Protein AF-A0A6N2L1H4-F1 (afdb_monomer)

Mean predicted aligned error: 16.05 Å

Organism: Salix viminalis (NCBI:txid40686)

Secondary structure (DSSP, 8-state):
-----S--EEE--TT-----HHHHHHHHHTTPBPTTT--B--GGG--EEESS--HHHHHHHHTT--HHHHHHHHHHHHHHHHHHHHHHHHHHHHHHHHHHHHHHHHHHHHHHHHHHHHHHHHHHHHHHHHHHHHHHHHHHHHHHHHHHHHHHHHHHHHHHHHHHHHHHHHHTTS--------------------

InterPro domains:
  IPR055328 E3 ubiquitin-protein ligase CCNB1IP1 homolog [PTHR47384] (19-188)

pLDDT: mean 77.68, std 22.2, range [24.8, 98.44]

Foldseek 3Di:
DDDPDDDFKWWQDLLTDPDPPVVVVVCLVDQAADPQPRHTDDNVRIDIDGPDDDPVVVCVVCPPPDPVVVVVVVVVVVVSVVVNVVSVVVSVVVVVVVVVVVVVVVVVVVVVVVVVVVVVVVVVVVVVVVVVVVVVVVVVVVVVVVVVVVVVVVVVVVVVVVVVVVVVVVVVPDDDDDDDDDDDDDDDDDDDDD

Structure (mmCIF, N/CA/C/O backbone):
data_AF-A0A6N2L1H4-F1
#
_entry.id   AF-A0A6N2L1H4-F1
#
loop_
_atom_site.group_PDB
_atom_site.id
_atom_site.type_symbol
_atom_site.label_atom_id
_atom_site.label_alt_id
_atom_site.label_comp_id
_atom_site.label_asym_id
_atom_site.label_entity_id
_atom_site.label_seq_id
_atom_site.pdbx_PDB_ins_code
_atom_site.Cartn_x
_atom_site.Cartn_y
_atom_site.Cartn_z
_atom_site.occupancy
_atom_site.B_iso_or_equiv
_atom_site.auth_seq_id
_atom_site.auth_comp_id
_atom_site.auth_asym_id
_atom_site.auth_atom_id
_atom_site.pdbx_PDB_model_num
ATOM 1 N N . MET A 1 1 ? 33.043 -2.839 -10.138 1.00 28.50 1 MET A N 1
ATOM 2 C CA . MET A 1 1 ? 33.357 -2.603 -11.561 1.00 28.50 1 MET A CA 1
ATOM 3 C C . MET A 1 1 ? 33.738 -3.967 -12.127 1.00 28.50 1 MET A C 1
ATOM 5 O O . MET A 1 1 ? 34.884 -4.360 -12.005 1.00 28.50 1 MET A O 1
ATOM 9 N N . TYR A 1 2 ? 32.748 -4.774 -12.525 1.00 24.80 2 TYR A N 1
ATOM 10 C CA . TYR A 1 2 ? 32.989 -6.142 -13.013 1.00 24.80 2 TYR A CA 1
ATOM 11 C C . TYR A 1 2 ? 33.275 -6.106 -14.522 1.00 24.80 2 TYR A C 1
ATOM 13 O O . TYR A 1 2 ? 32.653 -5.290 -15.211 1.00 24.80 2 TYR A O 1
ATOM 21 N N . PRO A 1 3 ? 34.194 -6.942 -15.033 1.00 34.72 3 PRO A N 1
ATOM 22 C CA . PRO A 1 3 ? 34.559 -6.945 -16.441 1.00 34.72 3 PRO A CA 1
ATOM 23 C C . PRO A 1 3 ? 33.413 -7.546 -17.266 1.00 34.72 3 PRO A C 1
ATOM 25 O O . PRO A 1 3 ? 32.914 -8.627 -16.959 1.00 34.72 3 PRO A O 1
ATOM 28 N N . ARG A 1 4 ? 32.968 -6.816 -18.295 1.00 38.09 4 ARG A N 1
ATOM 29 C CA . ARG A 1 4 ? 32.115 -7.340 -19.370 1.00 38.09 4 ARG A CA 1
ATOM 30 C C . ARG A 1 4 ? 33.015 -8.094 -20.348 1.00 38.09 4 ARG A C 1
ATOM 32 O O . ARG A 1 4 ? 33.465 -7.517 -21.330 1.00 38.09 4 ARG A O 1
ATOM 39 N N . SER A 1 5 ? 33.326 -9.340 -20.041 1.00 36.75 5 SER A N 1
ATOM 40 C CA . SER A 1 5 ? 33.860 -10.300 -21.005 1.00 36.75 5 SER A CA 1
ATOM 41 C C . SER A 1 5 ? 32.768 -11.337 -21.269 1.00 36.75 5 SER A C 1
ATOM 43 O O . SER A 1 5 ? 32.118 -11.767 -20.318 1.00 36.75 5 SER A O 1
ATOM 45 N N . ASP A 1 6 ? 32.570 -11.683 -22.544 1.00 33.44 6 ASP A N 1
ATOM 46 C CA . ASP A 1 6 ? 31.790 -12.831 -23.053 1.00 33.44 6 ASP A CA 1
ATOM 47 C C . ASP A 1 6 ? 30.372 -12.564 -23.601 1.00 33.44 6 ASP A C 1
ATOM 49 O O . ASP A 1 6 ? 29.470 -13.378 -23.407 1.00 33.44 6 ASP A O 1
ATOM 53 N N . TYR A 1 7 ? 30.158 -11.474 -24.352 1.00 43.41 7 TYR A N 1
ATOM 54 C CA . TYR A 1 7 ? 28.952 -11.325 -25.187 1.00 43.41 7 TYR A CA 1
ATOM 55 C C . TYR A 1 7 ? 29.314 -10.720 -26.553 1.00 43.41 7 TYR A C 1
ATOM 57 O O . TYR A 1 7 ? 29.481 -9.512 -26.661 1.00 43.41 7 TYR A O 1
ATOM 65 N N . ASP A 1 8 ? 29.440 -11.549 -27.596 1.00 43.28 8 ASP A N 1
ATOM 66 C CA . ASP A 1 8 ? 29.858 -11.102 -28.943 1.00 43.28 8 ASP A CA 1
ATOM 67 C C . ASP A 1 8 ? 28.689 -10.712 -29.869 1.00 43.28 8 ASP A C 1
ATOM 69 O O . ASP A 1 8 ? 28.909 -10.157 -30.945 1.00 43.28 8 ASP A O 1
ATOM 73 N N . TYR A 1 9 ? 27.432 -10.948 -29.467 1.00 47.41 9 TYR A N 1
ATOM 74 C CA . TYR A 1 9 ? 26.256 -10.734 -30.322 1.00 47.41 9 TYR A CA 1
ATOM 75 C C . TYR A 1 9 ? 25.095 -10.077 -29.567 1.00 47.41 9 TYR A C 1
ATOM 77 O O . TYR A 1 9 ? 24.692 -10.559 -28.511 1.00 47.41 9 TYR A O 1
ATOM 85 N N . ALA A 1 10 ? 24.495 -9.035 -30.150 1.00 52.69 10 ALA A N 1
ATOM 86 C CA . ALA A 1 10 ? 23.260 -8.415 -29.661 1.00 52.69 10 ALA A CA 1
ATOM 87 C C . ALA A 1 10 ? 22.143 -8.462 -30.713 1.00 52.69 10 ALA A C 1
ATOM 89 O O . ALA A 1 10 ? 22.406 -8.440 -31.914 1.00 52.69 10 ALA A O 1
ATOM 90 N N . PHE A 1 11 ? 20.883 -8.524 -30.274 1.00 53.91 11 PHE A N 1
ATOM 91 C CA . PHE A 1 11 ? 19.726 -8.591 -31.170 1.00 53.91 11 PHE A CA 1
ATOM 92 C C . PHE A 1 11 ? 19.140 -7.197 -31.420 1.00 53.91 11 PHE A C 1
ATOM 94 O O . PHE A 1 11 ? 18.742 -6.506 -30.483 1.00 53.91 11 PHE A O 1
ATOM 101 N N . LEU A 1 12 ? 19.034 -6.798 -32.692 1.00 50.78 12 LEU A N 1
ATOM 102 C CA . LEU A 1 12 ? 18.330 -5.579 -33.101 1.00 50.78 12 LEU A CA 1
ATOM 103 C C . LEU A 1 12 ? 16.843 -5.688 -32.744 1.00 50.78 12 LEU A C 1
ATOM 105 O O . LEU A 1 12 ? 16.080 -6.370 -33.415 1.00 50.78 12 LEU A O 1
ATOM 109 N N . VAL A 1 13 ? 16.432 -5.006 -31.680 1.00 55.78 13 VAL A N 1
ATOM 110 C CA . VAL A 1 13 ? 15.034 -4.820 -31.271 1.00 55.78 13 VAL A CA 1
ATOM 111 C C . VAL A 1 13 ? 14.807 -3.315 -31.082 1.00 55.78 13 VAL A C 1
ATOM 113 O O . VAL A 1 13 ? 15.739 -2.636 -30.648 1.00 55.78 13 VAL A O 1
ATOM 116 N N . PRO A 1 14 ? 13.604 -2.757 -31.336 1.00 54.66 14 PRO A N 1
ATOM 117 C CA . PRO A 1 14 ? 13.303 -1.348 -31.041 1.00 54.66 14 PRO A CA 1
ATOM 118 C C . PRO A 1 14 ? 13.644 -0.909 -29.600 1.00 54.66 14 PRO A C 1
ATOM 120 O O . PRO A 1 14 ? 13.965 0.253 -29.373 1.00 54.66 14 PRO A O 1
ATOM 123 N N . CYS A 1 15 ? 13.648 -1.850 -28.648 1.00 57.00 15 CYS A N 1
ATOM 124 C CA . CYS A 1 15 ? 14.022 -1.674 -27.241 1.00 57.00 15 CYS A CA 1
ATOM 125 C C . CYS A 1 15 ? 15.398 -2.308 -26.872 1.00 57.00 15 CYS A C 1
ATOM 127 O O . CYS A 1 15 ? 15.608 -2.535 -25.693 1.00 57.00 15 CYS A O 1
ATOM 129 N N . PHE A 1 16 ? 16.285 -2.627 -27.841 1.00 53.03 16 PHE A N 1
ATOM 130 C CA . PHE A 1 16 ? 17.637 -3.248 -27.727 1.00 53.03 16 PHE A CA 1
ATOM 131 C C . PHE A 1 16 ? 18.093 -3.522 -26.285 1.00 53.03 16 PHE A C 1
ATOM 133 O O . PHE A 1 16 ? 18.865 -2.767 -25.692 1.00 53.03 16 PHE A O 1
ATOM 140 N N . LEU A 1 17 ? 17.591 -4.621 -25.716 1.00 52.75 17 LEU A N 1
ATOM 141 C CA . LEU A 1 17 ? 18.181 -5.176 -24.511 1.00 52.75 17 LEU A CA 1
ATOM 142 C C . LEU A 1 17 ? 19.490 -5.841 -24.925 1.00 52.75 17 LEU A C 1
ATOM 144 O O . LEU A 1 17 ? 19.493 -6.713 -25.796 1.00 52.75 17 LEU A O 1
ATOM 148 N N . ASP A 1 18 ? 20.574 -5.481 -24.245 1.00 49.31 18 ASP A N 1
ATOM 1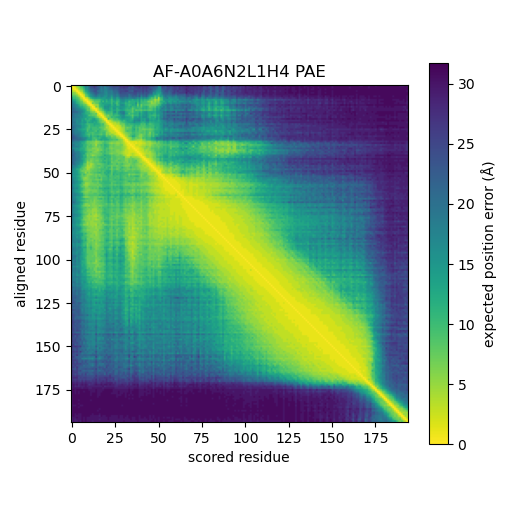49 C CA . ASP A 1 18 ? 21.716 -6.373 -24.073 1.00 49.31 18 ASP A CA 1
ATOM 150 C C . ASP A 1 18 ? 21.227 -7.569 -23.245 1.00 49.31 18 ASP A C 1
ATOM 152 O O . ASP A 1 18 ? 21.265 -7.586 -22.011 1.00 49.31 18 ASP A O 1
ATOM 156 N N . TYR A 1 19 ? 20.583 -8.510 -23.929 1.00 47.09 19 TYR A N 1
ATOM 157 C CA . TYR A 1 19 ? 20.174 -9.752 -23.322 1.00 47.09 19 TYR A CA 1
ATOM 158 C C . TYR A 1 19 ? 21.416 -10.612 -23.172 1.00 47.09 19 TYR A C 1
ATOM 160 O O . TYR A 1 19 ? 22.063 -10.954 -24.160 1.00 47.09 19 TYR A O 1
ATOM 168 N N . ARG A 1 20 ? 21.690 -11.032 -21.933 1.00 45.03 20 ARG A N 1
ATOM 169 C CA . ARG A 1 20 ? 22.561 -12.178 -21.676 1.00 45.03 20 ARG A CA 1
ATOM 170 C C . ARG A 1 20 ? 22.132 -13.298 -22.638 1.00 45.03 20 ARG A C 1
ATOM 172 O O . ARG A 1 20 ? 20.941 -13.606 -22.705 1.00 45.03 20 ARG A O 1
ATOM 179 N N . THR A 1 21 ? 23.067 -13.865 -23.399 1.00 49.19 21 THR A N 1
ATOM 180 C CA . THR A 1 21 ? 22.841 -14.758 -24.561 1.00 49.19 21 THR A CA 1
ATOM 181 C C . THR A 1 21 ? 21.811 -15.872 -24.310 1.00 49.19 21 THR A C 1
ATOM 183 O O . THR A 1 21 ? 21.099 -16.303 -25.216 1.00 49.19 21 THR A O 1
ATOM 186 N N . GLU A 1 22 ? 21.696 -16.317 -23.059 1.00 45.59 22 GLU A N 1
ATOM 187 C CA . GLU A 1 22 ? 20.772 -17.352 -22.586 1.00 45.59 22 GLU A CA 1
ATOM 188 C C . GLU A 1 22 ? 19.289 -16.957 -22.644 1.00 45.59 22 GLU A C 1
ATOM 190 O O . GLU A 1 22 ? 18.436 -17.805 -22.907 1.00 45.59 22 GLU A O 1
ATOM 195 N N . ASP A 1 23 ? 18.956 -15.687 -22.428 1.00 52.94 23 ASP A N 1
ATOM 196 C CA . ASP A 1 23 ? 17.569 -15.221 -22.430 1.00 52.94 23 ASP A CA 1
ATOM 197 C C . ASP A 1 23 ? 17.126 -14.745 -23.822 1.00 52.94 23 ASP A C 1
ATOM 199 O O . ASP A 1 23 ? 15.959 -14.909 -24.184 1.00 52.94 23 ASP A O 1
ATOM 203 N N . ALA A 1 24 ? 18.064 -14.277 -24.656 1.00 54.41 24 ALA A N 1
ATOM 204 C CA . ALA A 1 24 ? 17.796 -14.014 -26.068 1.00 54.41 24 ALA A CA 1
ATOM 205 C C . ALA A 1 24 ? 17.366 -15.292 -26.807 1.00 54.41 24 ALA A C 1
ATOM 207 O O . ALA A 1 24 ? 16.368 -15.284 -27.522 1.00 54.41 24 ALA A O 1
ATOM 208 N N . ASN A 1 25 ? 18.039 -16.423 -26.568 1.00 55.56 25 ASN A N 1
ATOM 209 C CA . ASN A 1 25 ? 17.664 -17.710 -27.165 1.00 55.56 25 ASN A CA 1
ATOM 210 C C . ASN A 1 25 ? 16.278 -18.210 -26.715 1.00 55.56 25 ASN A C 1
ATOM 212 O O . ASN A 1 25 ? 15.571 -18.848 -27.496 1.00 55.56 25 ASN A O 1
ATOM 216 N N . LYS A 1 26 ? 15.838 -17.903 -25.487 1.00 57.16 26 LYS A N 1
ATOM 217 C CA . LYS A 1 26 ? 14.473 -18.228 -25.022 1.00 57.16 26 LYS A CA 1
ATOM 218 C C . LYS A 1 26 ? 13.409 -17.374 -25.719 1.00 57.16 26 LYS A C 1
ATOM 220 O O . LYS A 1 26 ? 12.332 -17.884 -26.022 1.00 57.16 26 LYS A O 1
ATOM 225 N N . ILE A 1 27 ? 13.731 -16.116 -26.014 1.00 58.38 27 ILE A N 1
ATOM 226 C CA . ILE A 1 27 ? 12.884 -15.177 -26.767 1.00 58.38 27 ILE A CA 1
ATOM 227 C C . ILE A 1 27 ? 12.837 -15.501 -28.267 1.00 58.38 27 ILE A C 1
ATOM 229 O O . ILE A 1 27 ? 11.809 -15.322 -28.904 1.00 58.38 27 ILE A O 1
ATOM 233 N N . LEU A 1 28 ? 13.915 -16.020 -28.857 1.00 57.72 28 LEU A N 1
ATOM 234 C CA . LEU A 1 28 ? 13.917 -16.441 -30.267 1.00 57.72 28 LEU A CA 1
ATOM 235 C C . LEU A 1 28 ? 13.020 -17.664 -30.521 1.00 57.72 28 LEU A C 1
ATOM 237 O O . LEU A 1 28 ? 12.525 -17.865 -31.635 1.00 57.72 28 LEU A O 1
ATOM 241 N N . ASN A 1 29 ? 12.814 -18.489 -29.492 1.00 59.81 29 ASN A N 1
ATOM 242 C CA . ASN A 1 29 ? 12.062 -19.736 -29.597 1.00 59.81 29 ASN A CA 1
ATOM 243 C C . ASN A 1 29 ? 10.568 -19.581 -29.276 1.00 59.81 29 ASN A C 1
ATOM 245 O O . ASN A 1 29 ? 9.767 -20.276 -29.896 1.00 59.81 29 ASN A O 1
ATOM 249 N N . ASN A 1 30 ? 10.188 -18.638 -28.409 1.00 58.25 30 ASN A N 1
ATOM 250 C CA . ASN A 1 30 ? 8.795 -18.335 -28.066 1.00 58.25 30 ASN A CA 1
ATOM 251 C C . ASN A 1 30 ? 8.460 -16.898 -28.475 1.00 58.25 30 ASN A C 1
ATOM 253 O O . ASN A 1 30 ? 9.235 -16.012 -28.144 1.00 58.25 30 ASN A O 1
ATOM 257 N N . ASP A 1 31 ? 7.328 -16.654 -29.143 1.00 60.09 31 ASP A N 1
ATOM 258 C CA . ASP A 1 31 ? 6.857 -15.300 -29.479 1.00 60.09 31 ASP A CA 1
ATOM 259 C C . ASP A 1 31 ? 6.735 -14.450 -28.201 1.00 60.09 31 ASP A C 1
ATOM 261 O O . ASP A 1 31 ? 5.738 -14.508 -27.480 1.00 60.09 31 ASP A O 1
ATOM 265 N N . ALA A 1 32 ? 7.793 -13.711 -27.872 1.00 64.69 32 ALA A N 1
ATOM 266 C CA . ALA A 1 32 ? 7.922 -13.036 -26.591 1.00 64.69 32 ALA A CA 1
ATOM 267 C C . ALA A 1 32 ? 7.654 -11.539 -26.733 1.00 64.69 32 ALA A C 1
ATOM 269 O O . ALA A 1 32 ? 7.981 -10.908 -27.739 1.00 64.69 32 ALA A O 1
ATOM 270 N N . ALA A 1 33 ? 7.080 -10.953 -25.688 1.00 71.50 33 ALA A N 1
ATOM 271 C CA . ALA A 1 33 ? 7.050 -9.511 -25.516 1.00 71.50 33 ALA A CA 1
ATOM 272 C C . ALA A 1 33 ? 8.367 -9.038 -24.884 1.00 71.50 33 ALA A C 1
ATOM 274 O O . ALA A 1 33 ? 8.986 -9.750 -24.089 1.00 71.50 33 ALA A O 1
ATOM 275 N N . CYS A 1 34 ? 8.807 -7.829 -25.228 1.00 68.00 34 CYS A N 1
ATOM 276 C CA . CYS A 1 34 ? 9.927 -7.189 -24.552 1.00 68.00 34 CYS A CA 1
ATOM 277 C C . CYS A 1 34 ? 9.590 -7.001 -23.064 1.00 68.00 34 CYS A C 1
ATOM 279 O O . CYS A 1 34 ? 8.631 -6.299 -22.777 1.00 68.00 34 CYS A O 1
ATOM 281 N N . PRO A 1 35 ? 10.382 -7.502 -22.101 1.00 65.62 35 PRO A N 1
ATOM 282 C CA . PRO A 1 35 ? 10.047 -7.395 -20.673 1.00 65.62 35 PRO A CA 1
ATOM 283 C C . PRO A 1 35 ? 10.122 -5.962 -20.120 1.00 65.62 35 PRO A C 1
ATOM 285 O O . PRO A 1 35 ? 9.825 -5.737 -18.950 1.00 65.62 35 PRO A O 1
ATOM 288 N N . ILE A 1 36 ? 10.620 -5.015 -20.921 1.00 67.81 36 ILE A N 1
ATOM 289 C CA . ILE A 1 36 ? 10.772 -3.611 -20.541 1.00 67.81 36 ILE A CA 1
ATOM 290 C C . ILE A 1 36 ? 9.631 -2.759 -21.112 1.00 67.81 36 ILE A C 1
ATOM 292 O O . ILE A 1 36 ? 9.126 -1.882 -20.419 1.00 67.81 36 ILE A O 1
ATOM 296 N N . CYS A 1 37 ? 9.256 -2.987 -22.375 1.00 69.06 37 CYS A N 1
ATOM 297 C CA . CYS A 1 37 ? 8.300 -2.148 -23.105 1.00 69.06 37 CYS A CA 1
ATOM 298 C C . CYS A 1 37 ? 7.029 -2.902 -23.545 1.00 69.06 37 CYS A C 1
ATOM 300 O O . CYS A 1 37 ? 6.198 -2.322 -24.236 1.00 69.06 37 CYS A O 1
ATOM 302 N N . ASP A 1 38 ? 6.906 -4.190 -23.203 1.00 71.00 38 ASP A N 1
ATOM 303 C CA . ASP A 1 38 ? 5.824 -5.130 -23.553 1.00 71.00 38 ASP A CA 1
ATOM 304 C C . ASP A 1 38 ? 5.484 -5.224 -25.051 1.00 71.00 38 ASP A C 1
ATOM 306 O O . ASP A 1 38 ? 4.500 -5.842 -25.459 1.00 71.00 38 ASP A O 1
ATOM 3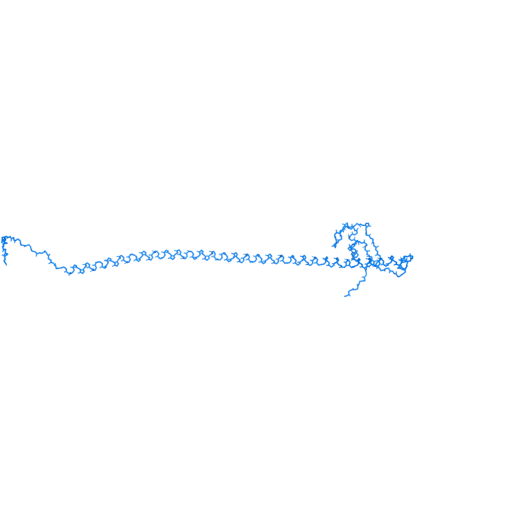10 N N . GLN A 1 39 ? 6.333 -4.662 -25.912 1.00 73.50 39 GLN A N 1
ATOM 311 C CA . GLN A 1 39 ? 6.171 -4.744 -27.353 1.00 73.50 39 GLN A CA 1
ATOM 312 C C . GLN A 1 39 ? 6.428 -6.176 -27.829 1.00 73.50 39 GLN A C 1
ATOM 314 O O . GLN A 1 39 ? 7.467 -6.761 -27.518 1.00 73.50 39 GLN A O 1
ATOM 319 N N . VAL A 1 40 ? 5.500 -6.720 -28.620 1.00 72.75 40 VAL A N 1
ATOM 320 C CA . VAL A 1 40 ? 5.629 -8.046 -29.238 1.00 72.75 40 VAL A CA 1
ATOM 321 C C . VAL A 1 40 ? 6.844 -8.075 -30.161 1.00 72.75 40 VAL A C 1
ATOM 323 O O . VAL A 1 40 ? 6.988 -7.235 -31.055 1.00 72.75 40 VAL A O 1
ATOM 326 N N . LEU A 1 41 ? 7.719 -9.054 -29.948 1.00 68.00 41 LEU A N 1
ATOM 327 C CA . LEU A 1 41 ? 8.949 -9.222 -30.702 1.00 68.00 41 LEU A CA 1
ATOM 328 C C . LEU A 1 41 ? 8.741 -10.270 -31.793 1.00 68.00 41 LEU A C 1
ATOM 330 O O . LEU A 1 41 ? 8.658 -11.462 -31.523 1.00 68.00 41 LEU A O 1
ATOM 334 N N . SER A 1 42 ? 8.658 -9.831 -33.050 1.00 66.44 42 SER A N 1
ATOM 335 C CA . SER A 1 42 ? 8.603 -10.760 -34.184 1.00 66.44 42 SER A CA 1
ATOM 336 C C . SER A 1 42 ? 10.006 -11.236 -34.566 1.00 66.44 42 SER A C 1
ATOM 338 O O . SER A 1 42 ? 10.917 -10.410 -34.687 1.00 66.44 42 SER A O 1
ATOM 340 N N . LYS A 1 43 ? 10.158 -12.523 -34.893 1.00 63.44 43 LYS A N 1
ATOM 341 C CA . LYS A 1 43 ? 11.433 -13.113 -35.350 1.00 63.44 43 LYS A CA 1
ATOM 342 C C . LYS A 1 43 ? 12.048 -12.386 -36.554 1.00 63.44 43 LYS A C 1
ATOM 344 O O . LYS A 1 43 ? 13.262 -12.271 -36.640 1.00 63.44 43 LYS A O 1
ATOM 349 N N . SER A 1 44 ? 11.229 -11.831 -37.451 1.00 64.06 44 SER A N 1
ATOM 350 C CA . SER A 1 44 ? 11.689 -11.065 -38.623 1.00 64.06 44 SER A CA 1
ATOM 351 C C . SER A 1 44 ? 12.354 -9.728 -38.285 1.00 64.06 44 SER A C 1
ATOM 353 O O . SER A 1 44 ? 13.108 -9.200 -39.102 1.00 64.06 44 SER A O 1
ATOM 355 N N . LEU A 1 45 ? 12.066 -9.161 -37.110 1.00 58.44 45 LEU A N 1
ATOM 356 C CA . LEU A 1 45 ? 12.649 -7.895 -36.655 1.00 58.44 45 LEU A CA 1
ATOM 357 C C . LEU A 1 45 ? 13.975 -8.102 -35.914 1.00 58.44 45 LEU A C 1
ATOM 359 O O . LEU A 1 45 ? 14.721 -7.142 -35.769 1.00 58.44 45 LEU A O 1
ATOM 363 N N . MET A 1 46 ? 14.281 -9.332 -35.492 1.00 62.72 46 MET A N 1
ATOM 364 C CA . MET A 1 46 ? 15.459 -9.662 -34.695 1.00 62.72 46 MET A CA 1
ATOM 365 C C . MET A 1 46 ? 16.614 -10.130 -35.574 1.00 62.72 46 MET A C 1
ATOM 367 O O . MET A 1 46 ? 16.523 -11.144 -36.262 1.00 62.72 46 MET A O 1
ATOM 371 N N . LYS A 1 47 ? 17.736 -9.411 -35.516 1.00 64.88 47 LYS A N 1
ATOM 372 C CA . LYS A 1 47 ? 18.996 -9.816 -36.152 1.00 64.88 47 LYS A CA 1
ATOM 373 C C . LYS A 1 47 ? 20.123 -9.769 -35.137 1.00 64.88 47 LYS A C 1
ATOM 375 O O . LYS A 1 47 ? 20.255 -8.757 -34.455 1.00 64.88 47 LYS A O 1
ATOM 380 N N . SER A 1 48 ? 20.919 -10.832 -35.067 1.00 63.78 48 SER A N 1
ATOM 381 C CA . SER A 1 48 ? 22.176 -10.836 -34.321 1.00 63.78 48 SER A CA 1
ATOM 382 C C . SER A 1 48 ? 23.182 -9.924 -35.020 1.00 63.78 48 SER A C 1
ATOM 384 O O . SER A 1 48 ? 23.406 -10.055 -36.225 1.00 63.78 48 SER A O 1
ATOM 386 N N . VAL A 1 49 ? 23.782 -9.013 -34.268 1.00 68.62 49 VAL A N 1
ATOM 387 C CA . VAL A 1 49 ? 24.806 -8.080 -34.733 1.00 68.62 49 VAL A CA 1
ATOM 388 C C . VAL A 1 49 ? 26.017 -8.208 -33.823 1.00 68.62 49 VAL A C 1
ATOM 390 O O . VAL A 1 49 ? 25.866 -8.239 -32.602 1.00 68.62 49 VAL A O 1
ATOM 393 N N . GLU A 1 50 ? 27.198 -8.284 -34.430 1.00 68.25 50 GLU A N 1
ATOM 394 C CA . GLU A 1 50 ? 28.478 -8.225 -33.727 1.00 68.25 50 GLU A CA 1
ATOM 395 C C . GLU A 1 50 ? 28.644 -6.844 -33.082 1.00 68.25 50 GLU A C 1
ATOM 397 O O . GLU A 1 50 ? 28.565 -5.817 -33.759 1.00 68.25 50 GLU A O 1
ATOM 402 N N . ILE A 1 51 ? 28.833 -6.806 -31.762 1.00 73.62 51 ILE A N 1
ATOM 403 C CA . ILE A 1 51 ? 28.891 -5.541 -31.005 1.00 73.62 51 ILE A CA 1
ATOM 404 C C . ILE A 1 51 ? 30.307 -5.001 -30.808 1.00 73.62 51 ILE A C 1
ATOM 406 O O . ILE A 1 51 ? 30.471 -3.901 -30.281 1.00 73.62 51 ILE A O 1
ATOM 410 N N . ASN A 1 52 ? 31.316 -5.755 -31.240 1.00 80.06 52 ASN A N 1
ATOM 411 C CA . ASN A 1 52 ? 32.718 -5.377 -31.134 1.00 80.06 52 ASN A CA 1
ATOM 412 C C . ASN A 1 52 ? 33.475 -5.649 -32.449 1.00 80.06 52 ASN A C 1
ATOM 414 O O . ASN A 1 52 ? 34.407 -6.453 -32.457 1.00 80.06 52 ASN A O 1
ATOM 418 N N . PRO A 1 53 ? 33.064 -5.018 -33.566 1.00 83.94 53 PRO A N 1
ATOM 419 C CA . PRO A 1 53 ? 33.738 -5.210 -34.841 1.00 83.94 53 PRO A CA 1
ATOM 420 C C . PRO A 1 53 ? 35.171 -4.664 -34.790 1.00 83.94 53 PRO A C 1
ATOM 422 O O . PRO A 1 53 ? 35.447 -3.658 -34.136 1.00 83.94 53 PRO A O 1
ATOM 425 N N . ASN A 1 54 ? 36.082 -5.307 -35.520 1.00 88.12 54 ASN A N 1
ATOM 426 C CA . ASN A 1 54 ? 37.467 -4.852 -35.636 1.00 88.12 54 ASN A CA 1
ATOM 427 C C . ASN A 1 54 ? 37.612 -3.614 -36.550 1.00 88.12 54 ASN A C 1
ATOM 429 O O . ASN A 1 54 ? 36.711 -3.267 -37.319 1.00 88.12 54 ASN A O 1
ATOM 433 N N . ASP A 1 55 ? 38.779 -2.965 -36.500 1.00 91.25 55 ASP A N 1
ATOM 434 C CA . ASP A 1 55 ? 39.053 -1.749 -37.278 1.00 91.25 55 ASP A CA 1
ATOM 435 C C . ASP A 1 55 ? 38.947 -1.965 -38.794 1.00 91.25 55 ASP A C 1
ATOM 437 O O . ASP A 1 55 ? 38.514 -1.071 -39.517 1.00 91.25 55 ASP A O 1
ATOM 441 N N . GLU A 1 56 ? 39.318 -3.143 -39.302 1.00 92.69 56 GLU A N 1
ATOM 442 C CA . GLU A 1 56 ? 39.219 -3.464 -40.730 1.00 92.69 56 GLU A CA 1
ATOM 443 C C . GLU A 1 56 ? 37.756 -3.470 -41.190 1.00 92.69 56 GLU A C 1
ATOM 445 O O . GLU A 1 56 ? 37.408 -2.822 -42.179 1.00 92.69 56 GLU A O 1
ATOM 450 N N . TRP A 1 57 ? 36.879 -4.120 -40.424 1.00 90.69 57 TRP A N 1
ATOM 451 C CA . TRP A 1 57 ? 35.440 -4.120 -40.654 1.00 90.69 57 TRP A CA 1
ATOM 452 C C . TRP A 1 57 ? 34.865 -2.706 -40.579 1.00 90.69 57 TRP A C 1
ATOM 454 O O . TRP A 1 57 ? 34.110 -2.305 -41.466 1.00 90.69 57 TRP A O 1
ATOM 464 N N . ILE A 1 58 ? 35.257 -1.929 -39.563 1.00 89.94 58 ILE A N 1
ATOM 465 C CA . ILE A 1 58 ? 34.809 -0.540 -39.384 1.00 89.94 58 ILE A CA 1
ATOM 466 C C . ILE A 1 58 ? 35.207 0.303 -40.601 1.00 89.94 58 ILE A C 1
ATOM 468 O O . ILE A 1 58 ? 34.371 1.006 -41.175 1.00 89.94 58 ILE A O 1
ATOM 472 N N . ASN A 1 59 ? 36.461 0.195 -41.042 1.00 92.00 59 ASN A N 1
ATOM 473 C CA . ASN A 1 59 ? 36.975 0.919 -42.201 1.00 92.00 59 ASN A CA 1
ATOM 474 C C . ASN A 1 59 ? 36.251 0.520 -43.495 1.00 92.00 59 ASN A C 1
ATOM 476 O O . ASN A 1 59 ? 35.886 1.396 -44.282 1.00 92.00 59 ASN A O 1
ATOM 480 N N . MET A 1 60 ? 35.978 -0.773 -43.698 1.00 92.56 60 MET A N 1
ATOM 481 C CA . MET A 1 60 ? 35.202 -1.255 -44.846 1.00 92.56 60 MET A CA 1
ATOM 482 C C . MET A 1 60 ? 33.756 -0.749 -44.822 1.00 92.56 60 MET A C 1
ATOM 484 O O . MET A 1 60 ? 33.248 -0.305 -45.849 1.00 92.56 60 MET A O 1
ATOM 488 N N . ALA A 1 61 ? 33.097 -0.766 -43.662 1.00 88.62 61 ALA A N 1
ATOM 489 C CA . ALA A 1 61 ? 31.712 -0.324 -43.516 1.00 88.62 61 ALA A CA 1
ATOM 490 C C . ALA A 1 61 ? 31.531 1.184 -43.774 1.00 88.62 61 ALA A C 1
ATOM 492 O O . ALA A 1 61 ? 30.465 1.615 -44.217 1.00 88.62 61 ALA A O 1
ATOM 493 N N . MET A 1 62 ? 32.559 1.995 -43.506 1.00 91.62 62 MET A N 1
ATOM 494 C CA . MET A 1 62 ? 32.531 3.444 -43.740 1.00 91.62 62 MET A CA 1
ATOM 495 C C . MET A 1 62 ? 32.957 3.848 -45.159 1.00 91.62 62 MET A C 1
ATOM 497 O O . MET A 1 62 ? 32.700 4.984 -45.570 1.00 91.62 62 MET A O 1
ATOM 501 N N . ALA A 1 63 ? 33.598 2.956 -45.918 1.00 94.62 63 ALA A N 1
ATOM 502 C CA . ALA A 1 63 ? 34.127 3.268 -47.239 1.00 94.62 63 ALA A CA 1
ATOM 503 C C . ALA A 1 63 ? 33.018 3.727 -48.206 1.00 94.62 63 ALA A C 1
ATOM 505 O O . ALA A 1 63 ? 32.011 3.053 -48.407 1.00 94.62 63 ALA A O 1
ATOM 506 N N . GLY A 1 64 ? 33.199 4.904 -48.815 1.00 92.81 64 GLY A N 1
ATOM 507 C CA . GLY A 1 64 ? 32.236 5.486 -49.760 1.00 92.81 64 GLY A CA 1
ATOM 508 C C . GLY A 1 64 ? 30.987 6.113 -49.123 1.00 92.81 64 GLY A C 1
ATOM 509 O O . GLY A 1 64 ? 30.159 6.672 -49.843 1.00 92.81 64 GLY A O 1
ATOM 510 N N . ILE A 1 65 ? 30.848 6.081 -47.792 1.00 95.19 65 ILE A N 1
ATOM 511 C CA . ILE A 1 65 ? 29.728 6.709 -47.083 1.00 95.19 65 ILE A CA 1
ATOM 512 C C . ILE A 1 65 ? 30.032 8.188 -46.816 1.00 95.19 65 ILE A C 1
ATOM 514 O O . ILE A 1 65 ? 31.082 8.545 -46.287 1.00 95.19 65 ILE A O 1
ATOM 518 N N . SER A 1 66 ? 29.085 9.072 -47.149 1.00 95.88 66 SER A N 1
ATOM 519 C CA . SER A 1 66 ? 29.224 10.510 -46.881 1.00 95.88 66 SER A CA 1
ATOM 520 C C . SER A 1 66 ? 29.369 10.793 -45.375 1.00 95.88 66 SER A C 1
ATOM 522 O O . SER A 1 66 ? 28.567 10.274 -44.586 1.00 95.88 66 SER A O 1
ATOM 524 N N . PRO A 1 67 ? 30.283 11.694 -44.957 1.00 94.56 67 PRO A N 1
ATOM 525 C CA . PRO A 1 67 ? 30.425 12.101 -43.558 1.00 94.56 67 PRO A CA 1
ATOM 526 C C . PRO A 1 67 ? 29.110 12.547 -42.903 1.00 94.56 67 PRO A C 1
ATOM 528 O O . PRO A 1 67 ? 28.881 12.290 -41.725 1.00 94.56 67 PRO A O 1
ATOM 531 N N . GLN A 1 68 ? 28.194 13.159 -43.662 1.00 94.81 68 GLN A N 1
ATOM 532 C CA . GLN A 1 68 ? 26.884 13.581 -43.149 1.00 94.81 68 GLN A CA 1
ATOM 533 C C . G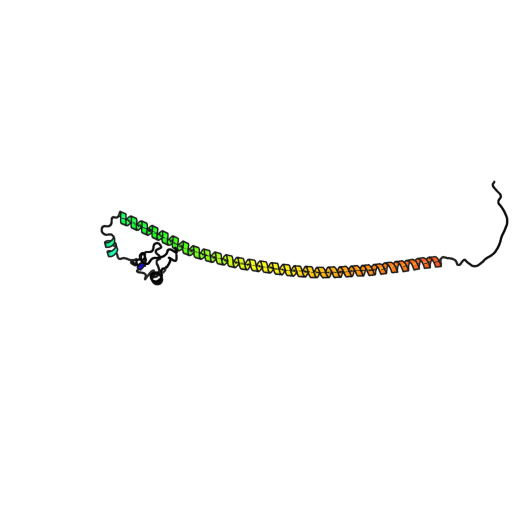LN A 1 68 ? 26.027 12.394 -42.678 1.00 94.81 68 GLN A C 1
ATOM 535 O O . GLN A 1 68 ? 25.321 12.492 -41.672 1.00 94.81 68 GLN A O 1
ATOM 540 N N . ILE A 1 69 ? 26.098 11.261 -43.383 1.00 94.62 69 ILE A N 1
ATOM 541 C CA . ILE A 1 69 ? 25.375 10.034 -43.025 1.00 94.62 69 ILE A CA 1
ATOM 542 C C . ILE A 1 69 ? 26.000 9.409 -41.777 1.00 94.62 69 ILE A C 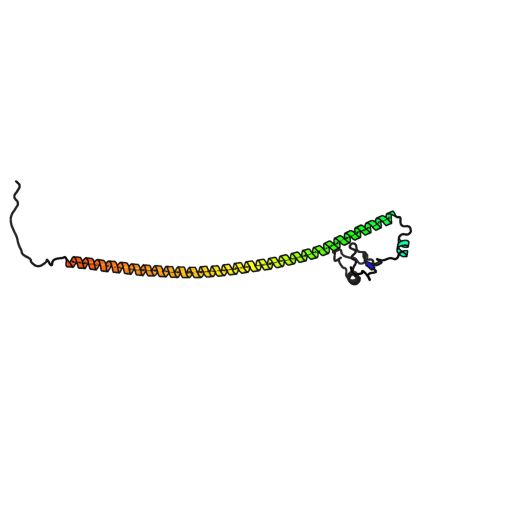1
ATOM 544 O O . ILE A 1 69 ? 25.264 8.999 -40.876 1.00 94.62 69 ILE A O 1
ATOM 548 N N . LEU A 1 70 ? 27.334 9.391 -41.687 1.00 93.69 70 LEU A N 1
ATOM 549 C CA . LEU A 1 70 ? 28.052 8.892 -40.511 1.00 93.69 70 LEU A CA 1
ATOM 550 C C . LEU A 1 70 ? 27.695 9.705 -39.261 1.00 93.69 70 LEU A C 1
ATOM 552 O O . LEU A 1 70 ? 27.285 9.132 -38.254 1.00 93.69 70 LEU A O 1
ATOM 556 N N . MET A 1 71 ? 27.720 11.038 -39.352 1.00 95.94 71 MET A N 1
ATOM 557 C CA . MET A 1 71 ? 27.348 11.926 -38.244 1.00 95.94 71 MET A CA 1
ATOM 558 C C . MET A 1 71 ? 25.888 11.742 -37.814 1.00 95.94 71 MET A C 1
ATOM 560 O O . MET A 1 71 ? 25.593 11.655 -36.621 1.00 95.94 71 MET A O 1
ATOM 564 N N . LYS A 1 72 ? 24.959 11.622 -38.773 1.00 94.44 72 LYS A N 1
ATOM 565 C CA . LYS A 1 72 ? 23.544 11.346 -38.480 1.00 94.44 72 LYS A CA 1
ATOM 566 C C . LYS A 1 72 ? 23.356 9.991 -37.796 1.00 94.44 72 LYS A C 1
ATOM 568 O O . LYS A 1 72 ? 22.511 9.872 -36.908 1.00 94.44 72 LYS A O 1
ATOM 573 N N . SER A 1 73 ? 24.124 8.984 -38.204 1.00 90.62 73 SER A N 1
ATOM 574 C CA . SER A 1 73 ? 24.087 7.642 -37.617 1.00 90.62 73 SER A CA 1
ATOM 575 C C . SER A 1 73 ? 24.632 7.656 -36.191 1.00 90.62 73 SER A C 1
ATOM 577 O O . SER A 1 73 ? 23.939 7.201 -35.289 1.00 90.62 73 SER A O 1
ATOM 579 N N . ALA A 1 74 ? 25.789 8.285 -35.958 1.00 92.62 74 ALA A N 1
ATOM 580 C CA . ALA A 1 74 ? 26.365 8.457 -34.625 1.00 92.62 74 ALA A CA 1
ATOM 581 C C . ALA A 1 74 ? 25.404 9.186 -33.671 1.00 92.62 74 ALA A C 1
ATOM 583 O O . ALA A 1 74 ? 25.157 8.720 -32.560 1.00 92.62 74 ALA A O 1
ATOM 584 N N . TYR A 1 75 ? 24.787 10.283 -34.126 1.00 94.75 75 TYR A N 1
ATOM 585 C CA . TYR A 1 75 ? 23.785 11.010 -33.345 1.00 94.75 75 TYR A CA 1
ATOM 586 C C . TYR A 1 75 ? 22.590 10.124 -32.963 1.00 94.75 75 TYR A C 1
ATOM 588 O O . TYR A 1 75 ? 22.178 10.099 -31.802 1.00 94.75 75 TYR A O 1
ATOM 596 N N . ARG A 1 76 ? 22.050 9.363 -33.925 1.00 88.38 76 ARG A N 1
ATOM 597 C CA . ARG A 1 76 ? 20.950 8.422 -33.669 1.00 88.38 76 ARG A CA 1
ATOM 598 C C . ARG A 1 76 ? 21.351 7.345 -32.668 1.00 88.38 76 ARG A C 1
ATOM 600 O O . ARG A 1 76 ? 20.563 7.068 -31.772 1.00 88.38 76 ARG A O 1
ATOM 607 N N . SER A 1 77 ? 22.559 6.794 -32.775 1.00 86.69 77 SER A N 1
ATOM 608 C CA . SER A 1 77 ? 23.077 5.796 -31.834 1.00 86.69 77 SER A CA 1
ATOM 609 C C . SER A 1 77 ? 23.194 6.346 -30.411 1.00 86.69 77 SER A C 1
ATOM 611 O O . SER A 1 77 ? 22.811 5.666 -29.463 1.00 86.69 77 SER A O 1
ATOM 613 N N . VAL A 1 78 ? 23.651 7.592 -30.244 1.00 89.75 78 VAL A N 1
ATOM 614 C CA . VAL A 1 78 ? 23.732 8.242 -28.924 1.00 89.75 78 VAL A CA 1
ATOM 615 C C . VAL A 1 78 ? 22.343 8.467 -28.330 1.00 89.75 78 VAL A C 1
ATOM 617 O O . VAL A 1 78 ? 22.100 8.091 -27.185 1.00 89.75 78 VAL A O 1
ATOM 620 N N . MET A 1 79 ? 21.415 9.040 -29.100 1.00 89.81 79 MET A N 1
ATOM 621 C CA . MET A 1 79 ? 20.040 9.265 -28.633 1.00 89.81 79 MET A CA 1
ATOM 622 C C . MET A 1 79 ? 19.345 7.954 -28.274 1.00 89.81 79 MET A C 1
ATOM 624 O O . MET A 1 79 ? 18.649 7.869 -27.264 1.00 89.81 79 MET A O 1
ATOM 628 N N . PHE A 1 80 ? 19.588 6.918 -29.072 1.00 82.56 80 PHE A N 1
ATOM 629 C CA . PHE A 1 80 ? 19.107 5.577 -28.802 1.00 82.56 80 PHE A CA 1
ATOM 630 C C . PHE A 1 80 ? 19.655 5.025 -27.482 1.00 82.56 80 PHE A C 1
ATOM 632 O O . PHE A 1 80 ? 18.879 4.581 -26.640 1.00 82.56 80 PHE A O 1
ATOM 639 N N . PHE A 1 81 ? 20.971 5.111 -27.262 1.00 83.62 81 PHE A N 1
ATOM 640 C CA . PHE A 1 81 ? 21.606 4.673 -26.018 1.00 83.62 81 PHE A CA 1
ATOM 641 C C . PHE A 1 81 ? 21.038 5.398 -24.790 1.00 83.62 81 PHE A C 1
ATOM 643 O O . PHE A 1 81 ? 20.719 4.757 -23.790 1.00 83.62 81 PHE A O 1
ATOM 650 N N . ILE A 1 82 ? 20.860 6.719 -24.870 1.00 87.88 82 ILE A N 1
ATOM 651 C CA . ILE A 1 82 ? 20.251 7.512 -23.792 1.00 87.88 82 ILE A CA 1
ATOM 652 C C . ILE A 1 82 ? 18.823 7.027 -23.510 1.00 87.88 82 ILE A C 1
ATOM 654 O O . ILE A 1 82 ? 18.485 6.768 -22.356 1.00 87.88 82 ILE A O 1
ATOM 658 N N . GLY A 1 83 ? 18.011 6.842 -24.556 1.00 84.12 83 GLY A N 1
ATOM 659 C CA . GLY A 1 83 ? 16.650 6.321 -24.430 1.00 84.12 83 GLY A CA 1
ATOM 660 C C . GLY A 1 83 ? 16.598 4.940 -23.768 1.00 84.12 83 GLY A C 1
ATOM 661 O O . GLY A 1 83 ? 15.768 4.723 -22.889 1.00 84.12 83 GLY A O 1
ATOM 662 N N . GLN A 1 84 ? 17.523 4.035 -24.112 1.00 78.00 84 GLN A N 1
ATOM 663 C CA . GLN A 1 84 ? 17.616 2.722 -23.460 1.00 78.00 84 GLN A CA 1
ATOM 664 C C . GLN A 1 84 ? 17.932 2.830 -21.969 1.00 78.00 84 GLN A C 1
ATOM 666 O O . GLN A 1 84 ? 17.330 2.136 -21.151 1.00 78.00 84 GLN A O 1
ATOM 671 N N . ARG A 1 85 ? 18.863 3.714 -21.596 1.00 82.44 85 ARG A N 1
ATOM 672 C CA . ARG A 1 85 ? 19.242 3.921 -20.192 1.00 82.44 85 ARG A CA 1
ATOM 673 C C . ARG A 1 85 ? 18.092 4.477 -19.361 1.00 82.44 85 ARG A C 1
ATOM 675 O O . ARG A 1 85 ? 17.898 4.022 -18.234 1.00 82.44 85 ARG A O 1
ATOM 682 N N . GLU A 1 86 ? 17.330 5.414 -19.917 1.00 86.38 86 GLU A N 1
ATOM 683 C CA . GLU A 1 86 ? 16.133 5.957 -19.273 1.00 86.38 86 GLU A CA 1
ATOM 684 C C . GLU A 1 86 ? 15.074 4.868 -19.080 1.00 86.38 86 GLU A C 1
ATOM 686 O O . GLU A 1 86 ? 14.557 4.681 -17.980 1.00 86.38 86 GLU A O 1
ATOM 691 N N . LEU A 1 87 ? 14.810 4.080 -20.120 1.00 80.06 87 LEU A N 1
ATOM 692 C CA . LEU A 1 87 ? 13.811 3.021 -20.074 1.00 80.06 87 LEU A CA 1
ATOM 693 C C . LEU A 1 87 ? 14.180 1.912 -19.064 1.00 80.06 87 LEU A C 1
ATOM 695 O O . LEU A 1 87 ? 13.337 1.466 -18.282 1.00 80.06 87 LEU A O 1
ATOM 699 N N . GLU A 1 88 ? 15.453 1.509 -19.011 1.00 80.94 88 GLU A N 1
ATOM 700 C CA . GLU A 1 88 ? 15.964 0.565 -18.009 1.00 80.94 88 GLU A CA 1
ATOM 701 C C . GLU A 1 88 ? 15.788 1.107 -16.579 1.00 80.94 88 GLU A C 1
ATOM 703 O O . GLU A 1 88 ? 15.405 0.370 -15.663 1.00 80.94 88 GLU A O 1
ATOM 708 N N . MET A 1 89 ? 16.058 2.401 -16.378 1.00 86.94 89 MET A N 1
ATOM 709 C CA . MET A 1 89 ? 15.879 3.066 -15.090 1.00 86.94 89 MET A CA 1
ATOM 710 C C . MET A 1 89 ? 14.403 3.113 -14.686 1.00 86.94 89 MET A C 1
ATOM 712 O O . MET A 1 89 ? 14.080 2.765 -13.550 1.00 86.94 89 MET A O 1
ATOM 716 N N . GLN A 1 90 ? 13.508 3.470 -15.608 1.00 84.88 90 GLN A N 1
ATOM 717 C CA . GLN A 1 90 ? 12.064 3.498 -15.370 1.00 84.88 90 GLN A CA 1
ATOM 718 C C . GLN A 1 90 ? 11.520 2.122 -14.994 1.00 84.88 90 GLN A C 1
ATOM 720 O O . GLN A 1 90 ? 10.795 1.997 -14.009 1.00 84.88 90 GLN A O 1
ATOM 725 N N . TYR A 1 91 ? 11.921 1.069 -15.708 1.00 82.81 91 TYR A N 1
ATOM 726 C CA . TYR A 1 91 ? 11.516 -0.297 -15.379 1.00 82.81 91 TYR A CA 1
ATOM 727 C C . TYR A 1 91 ? 11.950 -0.699 -13.961 1.00 82.81 91 TYR A C 1
ATOM 729 O O . TYR A 1 91 ? 11.152 -1.214 -13.171 1.00 82.81 91 TYR A O 1
ATOM 737 N N . LYS A 1 92 ? 13.206 -0.411 -13.591 1.00 85.94 92 LYS A N 1
ATOM 738 C CA . LYS A 1 92 ? 13.716 -0.668 -12.234 1.00 85.94 92 LYS A CA 1
ATOM 739 C C . LYS A 1 92 ? 12.965 0.147 -11.181 1.00 85.94 92 LYS A C 1
ATOM 741 O O . LYS A 1 92 ? 12.608 -0.402 -10.139 1.00 85.94 92 LYS A O 1
ATOM 746 N N . MET A 1 93 ? 12.688 1.419 -11.461 1.00 90.88 93 MET A N 1
ATOM 747 C CA . MET A 1 93 ? 11.929 2.297 -10.573 1.00 90.88 93 MET A CA 1
ATOM 748 C C . MET A 1 93 ? 10.507 1.772 -10.354 1.00 90.88 93 MET A C 1
ATOM 750 O O . MET A 1 93 ? 10.085 1.623 -9.211 1.00 90.88 93 MET A O 1
ATOM 754 N N . ASN A 1 94 ? 9.795 1.403 -11.420 1.00 90.00 94 ASN A N 1
ATOM 755 C CA . ASN A 1 94 ? 8.431 0.879 -11.341 1.00 90.00 94 ASN A CA 1
ATOM 756 C C . ASN A 1 94 ? 8.351 -0.385 -10.477 1.00 90.00 94 ASN A C 1
ATOM 758 O O . ASN A 1 94 ? 7.433 -0.523 -9.668 1.00 90.00 94 ASN A O 1
ATOM 762 N N . ARG A 1 95 ? 9.348 -1.275 -10.568 1.00 90.56 95 ARG A N 1
ATOM 763 C CA . ARG A 1 95 ? 9.435 -2.456 -9.692 1.00 90.56 95 ARG A CA 1
ATOM 764 C C . ARG A 1 95 ? 9.604 -2.082 -8.220 1.00 90.56 95 ARG A C 1
ATOM 766 O O . ARG A 1 95 ? 8.951 -2.679 -7.366 1.00 90.56 95 ARG A O 1
ATOM 773 N N . ILE A 1 96 ? 10.453 -1.099 -7.921 1.00 95.06 96 ILE A N 1
ATOM 774 C CA . ILE A 1 96 ? 10.665 -0.613 -6.550 1.00 95.06 96 ILE A CA 1
ATOM 775 C C . ILE A 1 96 ? 9.388 0.043 -6.013 1.00 95.06 96 ILE A C 1
ATOM 777 O O . ILE A 1 96 ? 8.976 -0.252 -4.892 1.00 95.06 96 ILE A O 1
ATOM 781 N N . VAL A 1 97 ? 8.733 0.887 -6.814 1.00 95.94 97 VAL A N 1
ATOM 782 C CA . VAL A 1 97 ? 7.474 1.554 -6.451 1.00 95.94 97 VAL A CA 1
ATOM 783 C C . VAL A 1 97 ? 6.380 0.528 -6.164 1.00 95.94 97 VAL A C 1
ATOM 785 O O . VAL A 1 97 ? 5.738 0.611 -5.118 1.00 95.94 97 VAL A O 1
ATOM 788 N N . ALA A 1 98 ? 6.207 -0.475 -7.029 1.00 95.25 98 ALA A N 1
ATOM 789 C CA . ALA A 1 98 ? 5.235 -1.547 -6.824 1.00 95.25 98 ALA A CA 1
ATOM 790 C C . ALA A 1 98 ? 5.505 -2.325 -5.525 1.00 95.25 98 ALA A C 1
ATO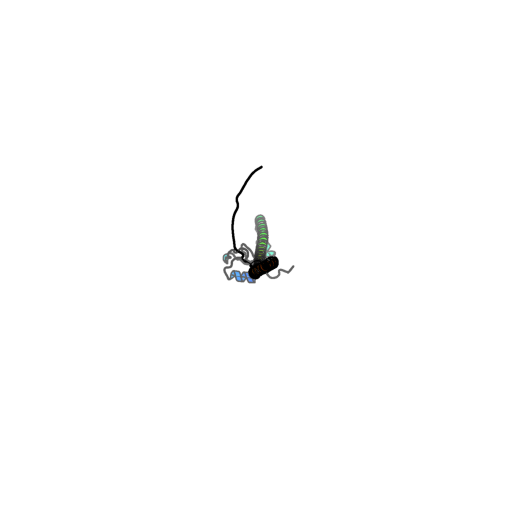M 792 O O . ALA A 1 98 ? 4.591 -2.552 -4.733 1.00 95.25 98 ALA A O 1
ATOM 793 N N . GLN A 1 99 ? 6.770 -2.666 -5.257 1.00 95.81 99 GLN A N 1
ATOM 794 C CA . GLN A 1 99 ? 7.156 -3.358 -4.027 1.00 95.81 99 GLN A CA 1
ATOM 795 C C . GLN A 1 99 ? 6.919 -2.498 -2.775 1.00 95.81 99 GLN A C 1
ATOM 797 O O . GLN A 1 99 ? 6.472 -3.007 -1.746 1.00 95.81 99 GLN A O 1
ATOM 802 N N . CYS A 1 100 ? 7.227 -1.201 -2.842 1.00 96.56 100 CYS A N 1
ATOM 803 C CA . CYS A 1 100 ? 6.993 -0.262 -1.749 1.00 96.56 100 CYS A CA 1
ATOM 804 C C . CYS A 1 100 ? 5.496 -0.135 -1.454 1.00 96.56 100 CYS A C 1
ATOM 806 O O . CYS A 1 100 ? 5.078 -0.292 -0.309 1.00 96.56 100 CYS A O 1
ATOM 808 N N . ARG A 1 101 ? 4.682 0.038 -2.501 1.00 97.19 101 ARG A N 1
ATOM 809 C CA . ARG A 1 101 ? 3.223 0.104 -2.402 1.00 97.19 101 ARG A CA 1
ATOM 810 C C . ARG A 1 101 ? 2.645 -1.139 -1.727 1.00 97.19 101 ARG A C 1
ATOM 812 O O . ARG A 1 101 ? 1.919 -1.003 -0.750 1.00 97.19 101 ARG A O 1
ATOM 819 N N . GLN A 1 102 ? 3.040 -2.331 -2.173 1.00 96.50 102 GLN A N 1
ATOM 820 C CA . GLN A 1 102 ? 2.583 -3.591 -1.581 1.00 96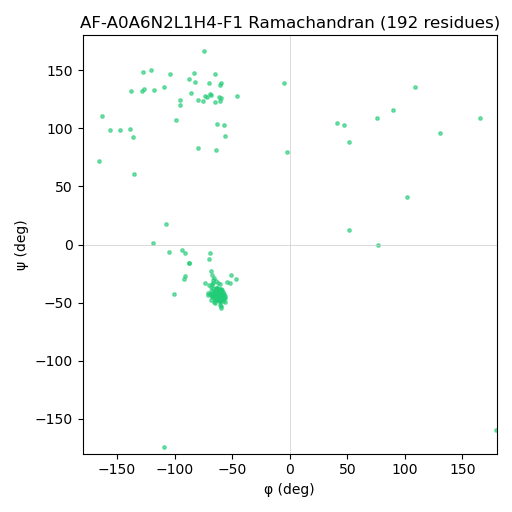.50 102 GLN A CA 1
ATOM 821 C C . GLN A 1 102 ? 2.945 -3.700 -0.088 1.00 96.50 102 GLN A C 1
ATOM 823 O O . GLN A 1 102 ? 2.135 -4.141 0.727 1.00 96.50 102 GLN A O 1
ATOM 828 N N . LYS A 1 103 ? 4.160 -3.281 0.296 1.00 96.06 103 LYS A N 1
ATOM 829 C CA . LYS A 1 103 ? 4.584 -3.265 1.707 1.00 96.06 103 LYS A CA 1
ATOM 830 C C . LYS A 1 103 ? 3.767 -2.277 2.541 1.00 96.06 103 LYS A C 1
ATOM 832 O O . LYS A 1 103 ? 3.404 -2.611 3.666 1.00 96.06 103 LYS A O 1
ATOM 837 N N . CYS A 1 104 ? 3.484 -1.090 2.006 1.00 95.75 104 CYS A N 1
ATOM 838 C CA . CYS A 1 104 ? 2.662 -0.085 2.676 1.00 95.75 104 CYS A CA 1
ATOM 839 C C . CYS A 1 104 ? 1.226 -0.578 2.881 1.00 95.75 104 CYS A C 1
ATOM 841 O O . CYS A 1 104 ? 0.721 -0.493 3.996 1.00 95.75 104 CYS A O 1
ATOM 843 N N . GLU A 1 105 ? 0.606 -1.149 1.845 1.00 97.12 105 GLU A N 1
ATOM 844 C CA . GLU A 1 105 ? -0.751 -1.707 1.914 1.00 97.12 105 GLU A CA 1
ATOM 845 C C . GLU A 1 105 ? -0.828 -2.837 2.958 1.00 97.12 105 GLU A C 1
ATOM 847 O O . GLU A 1 105 ? -1.674 -2.797 3.849 1.00 97.12 105 GLU A O 1
ATOM 852 N N . SER A 1 106 ? 0.130 -3.774 2.951 1.00 96.31 106 SER A N 1
ATOM 853 C CA . SER A 1 106 ? 0.180 -4.861 3.943 1.00 96.31 106 SER A CA 1
ATOM 854 C C . SER A 1 106 ? 0.393 -4.363 5.379 1.00 96.31 106 SER A C 1
ATOM 856 O O . SER A 1 106 ? -0.167 -4.916 6.328 1.00 96.31 106 SER A O 1
ATOM 858 N N . MET A 1 107 ? 1.207 -3.321 5.571 1.00 96.94 107 MET A N 1
ATOM 859 C CA . MET A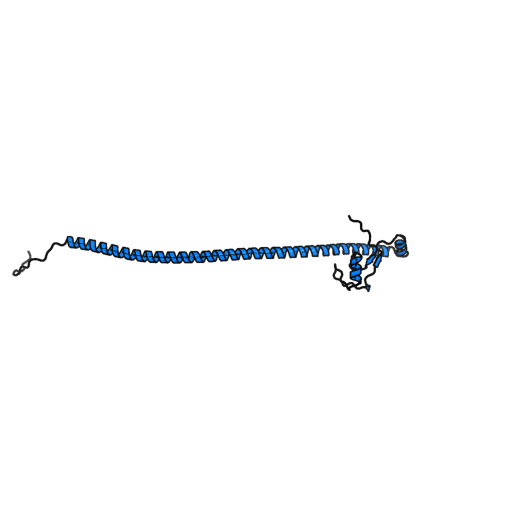 1 107 ? 1.403 -2.715 6.891 1.00 96.94 107 MET A CA 1
ATOM 860 C C . MET A 1 107 ? 0.127 -2.017 7.379 1.00 96.94 107 MET A C 1
ATOM 862 O O . MET A 1 107 ? -0.247 -2.156 8.544 1.00 96.94 107 MET A O 1
ATOM 866 N N . GLN A 1 108 ? -0.543 -1.279 6.492 1.00 96.88 108 GLN A N 1
ATOM 867 C CA . GLN A 1 108 ? -1.777 -0.560 6.795 1.00 96.88 108 GLN A CA 1
ATOM 868 C C . GLN A 1 108 ? -2.913 -1.512 7.184 1.00 96.88 108 GLN A C 1
ATOM 870 O O . GLN A 1 108 ? -3.640 -1.232 8.140 1.00 96.88 108 GLN A O 1
ATOM 875 N N . GLU A 1 109 ? -3.035 -2.646 6.495 1.00 97.12 109 GLU A N 1
ATOM 876 C CA . GLU A 1 109 ? -4.012 -3.691 6.806 1.00 97.12 109 GLU A CA 1
ATOM 877 C C . GLU A 1 109 ? -3.800 -4.243 8.224 1.00 97.12 109 GLU A C 1
ATOM 879 O O . GLU A 1 109 ? -4.699 -4.166 9.060 1.00 97.12 109 GLU A O 1
ATOM 884 N N . LYS A 1 110 ? -2.570 -4.666 8.553 1.00 97.06 110 LYS A N 1
ATOM 885 C CA . LYS A 1 110 ? 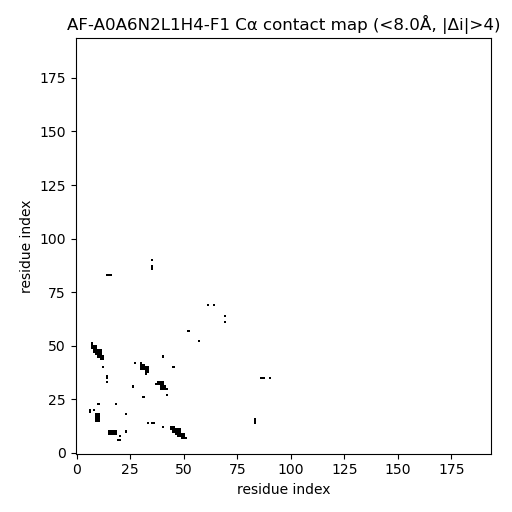-2.225 -5.183 9.893 1.00 97.06 110 LYS A CA 1
ATOM 886 C C . LYS A 1 110 ? -2.455 -4.164 11.004 1.00 97.06 110 LYS A C 1
ATOM 888 O O . LYS A 1 110 ? -2.841 -4.519 12.118 1.00 97.06 110 LYS A O 1
ATOM 893 N N . PHE A 1 111 ? -2.163 -2.893 10.733 1.00 95.75 111 PHE A N 1
ATOM 894 C CA . PHE A 1 111 ? -2.370 -1.834 11.713 1.00 95.75 111 PHE A CA 1
ATOM 895 C C . PHE A 1 111 ? -3.861 -1.587 11.963 1.00 95.75 111 PHE A C 1
ATOM 897 O O . PHE A 1 111 ? -4.276 -1.458 13.116 1.00 95.75 111 PHE A O 1
ATOM 904 N N . THR A 1 112 ? -4.663 -1.576 10.896 1.00 97.06 112 THR A N 1
ATOM 905 C CA . THR A 1 112 ? -6.123 -1.430 10.973 1.00 97.06 112 THR A CA 1
ATOM 906 C C . THR A 1 112 ? -6.750 -2.595 11.735 1.00 97.06 112 THR A C 1
ATOM 908 O O . THR A 1 112 ? -7.476 -2.355 12.697 1.00 97.06 112 THR A O 1
ATOM 911 N N . GLU A 1 113 ? -6.378 -3.835 11.410 1.00 97.44 113 GLU A N 1
ATOM 912 C CA . GLU A 1 113 ? -6.856 -5.037 12.105 1.00 97.44 113 GLU A CA 1
ATOM 913 C C . GLU A 1 113 ? -6.556 -4.974 13.613 1.00 97.44 113 GLU A C 1
ATOM 915 O O . GLU A 1 113 ? -7.431 -5.197 14.453 1.00 97.44 113 GLU A O 1
ATOM 920 N N . LYS A 1 114 ? -5.326 -4.595 13.988 1.00 96.88 114 LYS A N 1
ATOM 921 C CA . LYS A 1 114 ? -4.932 -4.478 15.399 1.00 96.88 114 LYS A CA 1
ATOM 922 C C . LYS A 1 114 ? -5.715 -3.387 16.133 1.00 96.88 114 LYS A C 1
ATOM 924 O O . LYS A 1 114 ? -6.054 -3.560 17.307 1.00 96.88 114 LYS A O 1
ATOM 929 N N . LEU A 1 115 ? -5.999 -2.270 15.464 1.00 96.69 115 LEU A N 1
ATOM 930 C CA . LEU A 1 115 ? -6.795 -1.179 16.021 1.00 96.69 115 LEU A CA 1
ATOM 931 C C . LEU A 1 115 ? -8.254 -1.603 16.232 1.00 96.69 115 LEU A C 1
ATOM 933 O O . LEU A 1 115 ? -8.827 -1.325 17.286 1.00 96.69 115 LEU A O 1
ATOM 937 N N . GLU A 1 116 ? -8.848 -2.292 15.260 1.00 96.88 116 GLU A N 1
ATOM 938 C CA . GLU A 1 116 ? -10.209 -2.821 15.357 1.00 96.88 116 GLU A CA 1
ATOM 939 C C . GLU A 1 116 ? -10.324 -3.861 16.469 1.00 96.88 116 GLU A C 1
ATOM 941 O O . GLU A 1 116 ? -11.214 -3.762 17.314 1.00 96.88 116 GLU A O 1
ATOM 946 N N . GLN A 1 117 ? -9.364 -4.784 16.563 1.00 97.00 117 GLN A N 1
ATOM 947 C CA . GLN A 1 117 ? -9.327 -5.774 17.634 1.00 97.00 117 GLN A CA 1
ATOM 948 C C . GLN A 1 117 ? -9.211 -5.117 19.019 1.00 97.00 117 GLN A C 1
ATOM 950 O O . GLN A 1 117 ? -9.864 -5.550 19.972 1.00 97.00 117 GLN A O 1
ATOM 955 N N . GLN A 1 118 ? -8.395 -4.066 19.158 1.00 96.12 118 GLN A N 1
ATOM 956 C CA . GLN A 1 118 ? -8.266 -3.330 20.417 1.00 96.12 118 GLN A CA 1
ATOM 957 C C . GLN A 1 118 ? -9.572 -2.616 20.789 1.00 96.12 118 GLN A C 1
ATOM 959 O O . GLN A 1 118 ? -9.986 -2.668 21.950 1.00 96.12 118 GLN A O 1
ATOM 964 N N . LYS A 1 119 ? -10.230 -1.971 19.818 1.00 96.25 119 LYS A N 1
ATOM 965 C CA . LYS A 1 119 ? -11.528 -1.317 20.024 1.00 96.25 119 LYS A CA 1
ATOM 966 C C . LYS A 1 119 ? -12.596 -2.326 20.436 1.00 96.25 119 LYS A C 1
ATOM 968 O O . LYS A 1 119 ? -13.254 -2.102 21.444 1.00 96.25 119 LYS A O 1
ATOM 973 N N . ALA A 1 120 ? -12.699 -3.451 19.730 1.00 97.00 120 ALA A N 1
ATOM 974 C CA . ALA A 1 120 ? -13.656 -4.512 20.034 1.00 97.00 120 ALA A CA 1
ATOM 975 C C . ALA A 1 120 ? -13.472 -5.057 21.459 1.00 97.00 120 ALA A C 1
ATOM 977 O O . ALA A 1 120 ? -14.434 -5.126 22.220 1.00 97.00 120 ALA A O 1
ATOM 978 N N . LYS A 1 121 ? -12.226 -5.349 21.863 1.00 97.25 121 LYS A N 1
ATOM 979 C CA . LYS A 1 121 ? -11.916 -5.785 23.237 1.00 97.25 121 LYS A CA 1
ATOM 980 C C . LYS A 1 121 ? -12.329 -4.746 24.278 1.00 97.25 121 LYS A C 1
ATOM 982 O O . LYS A 1 121 ? -12.888 -5.100 25.310 1.00 97.25 121 LYS A O 1
ATOM 987 N N . ARG A 1 122 ? -12.068 -3.462 24.016 1.00 96.56 122 ARG A N 1
ATOM 988 C CA . ARG A 1 122 ? -12.421 -2.381 24.944 1.00 96.56 122 ARG A CA 1
ATOM 989 C C . ARG A 1 122 ? -13.935 -2.187 25.058 1.00 96.56 122 ARG A C 1
ATOM 991 O O . ARG A 1 122 ? -14.413 -1.974 26.166 1.00 96.56 122 ARG A O 1
ATOM 998 N N . CYS A 1 123 ? -14.669 -2.286 23.950 1.00 96.94 123 CYS A N 1
ATOM 999 C CA . CYS A 1 123 ? -16.132 -2.263 23.949 1.00 96.94 123 CYS A CA 1
ATOM 1000 C C . CYS A 1 123 ? -16.696 -3.418 24.777 1.00 96.94 123 CYS A C 1
ATOM 1002 O O . CYS A 1 123 ? -17.477 -3.172 25.686 1.00 96.94 123 CYS A O 1
ATOM 1004 N N . GLN A 1 124 ? -16.207 -4.640 24.555 1.00 97.44 124 GLN A N 1
ATOM 1005 C CA . GLN A 1 124 ? -16.647 -5.817 25.305 1.00 97.44 124 GLN A CA 1
ATOM 1006 C C . GLN A 1 124 ? -16.404 -5.675 26.816 1.00 97.44 124 GLN A C 1
ATOM 1008 O O . GLN A 1 124 ? -17.278 -5.991 27.618 1.00 97.44 124 GLN A O 1
ATOM 1013 N N . MET A 1 125 ? -15.230 -5.177 27.221 1.00 96.56 125 MET A N 1
ATOM 1014 C CA . MET A 1 125 ? -14.935 -4.935 28.639 1.00 96.56 125 MET A CA 1
ATOM 1015 C C . MET A 1 125 ? -15.875 -3.890 29.250 1.00 96.56 125 MET A C 1
ATOM 1017 O O . MET A 1 125 ? -16.362 -4.074 30.361 1.00 96.56 125 MET A O 1
ATOM 1021 N N . MET A 1 126 ? -16.145 -2.807 28.520 1.00 97.06 126 MET A N 1
ATOM 1022 C CA . MET A 1 126 ? -17.030 -1.741 28.986 1.00 97.06 126 MET A CA 1
ATOM 1023 C C . MET A 1 126 ? -18.489 -2.209 29.079 1.00 97.06 126 MET A C 1
ATOM 1025 O O . MET A 1 126 ? -19.185 -1.843 30.019 1.00 97.06 126 MET A O 1
ATOM 1029 N N . GLU A 1 127 ? -18.948 -3.054 28.154 1.00 97.62 127 GLU A N 1
ATOM 1030 C CA . GLU A 1 127 ? -20.278 -3.676 28.206 1.00 97.62 127 GLU A CA 1
ATOM 1031 C C . GLU A 1 127 ? -20.437 -4.576 29.439 1.00 97.62 127 GLU A C 1
ATOM 1033 O O . GLU A 1 127 ? -21.447 -4.486 30.136 1.00 97.62 127 GLU A O 1
ATOM 1038 N N . GLN A 1 128 ? -19.419 -5.382 29.761 1.00 97.88 128 GLN A N 1
ATOM 1039 C CA . GLN A 1 128 ? -19.407 -6.211 30.973 1.00 97.88 128 GLN A CA 1
ATOM 1040 C C . GLN A 1 128 ? -19.431 -5.366 32.253 1.00 97.88 128 GLN A C 1
ATOM 1042 O O . GLN A 1 128 ? -20.143 -5.694 33.202 1.00 97.88 128 GLN A O 1
ATOM 1047 N N . GLU A 1 129 ? -18.678 -4.264 32.281 1.00 97.88 129 GLU A N 1
ATOM 1048 C CA . GLU A 1 129 ? -18.666 -3.332 33.411 1.00 97.88 129 GLU A CA 1
ATOM 1049 C C . GLU A 1 129 ? -20.032 -2.655 33.594 1.00 97.88 129 GLU A C 1
ATOM 1051 O O . GLU A 1 129 ? -20.546 -2.599 34.712 1.00 97.88 129 GLU A O 1
ATOM 1056 N N . ILE A 1 130 ? -20.668 -2.215 32.501 1.00 98.12 130 ILE A N 1
ATOM 1057 C CA . ILE A 1 130 ? -22.025 -1.652 32.525 1.00 98.12 130 ILE A CA 1
ATOM 1058 C C . ILE A 1 130 ? -23.028 -2.675 33.067 1.00 98.12 130 ILE A C 1
ATOM 1060 O O . ILE A 1 130 ? -23.860 -2.325 33.905 1.00 98.12 130 ILE A O 1
ATOM 1064 N N . GLU A 1 131 ? -22.957 -3.932 32.623 1.00 98.19 131 GLU A N 1
ATOM 1065 C CA . GLU A 1 131 ? -23.852 -4.987 33.101 1.00 98.19 131 GLU A CA 1
ATOM 1066 C C . GLU A 1 131 ? -23.658 -5.257 34.601 1.00 98.19 131 GLU A C 1
ATOM 1068 O O . GLU A 1 131 ? -24.640 -5.348 35.343 1.00 98.19 131 GLU A O 1
ATOM 1073 N N . SER A 1 132 ? -22.405 -5.332 35.063 1.00 98.31 132 SER A N 1
ATOM 1074 C CA . SER A 1 132 ? -22.074 -5.509 36.483 1.00 98.31 132 SER A CA 1
ATOM 1075 C C . SER A 1 132 ? -22.615 -4.358 37.329 1.00 98.31 132 SER A C 1
ATOM 1077 O O . SER A 1 132 ? -23.367 -4.584 38.275 1.00 98.31 132 SER A O 1
ATOM 1079 N N . LEU A 1 133 ? -22.310 -3.115 36.948 1.00 98.38 133 LEU A N 1
ATOM 1080 C CA . LEU A 1 133 ? -22.774 -1.923 37.660 1.00 98.38 133 LEU A CA 1
ATOM 1081 C C . LEU A 1 133 ? -24.303 -1.803 37.650 1.00 98.38 133 LEU A C 1
ATOM 1083 O O . LEU A 1 133 ? -24.895 -1.323 38.617 1.00 98.38 133 LEU A O 1
ATOM 1087 N N . SER A 1 134 ? -24.963 -2.244 36.576 1.00 98.44 134 SER A N 1
ATOM 1088 C CA . SER A 1 134 ? -26.426 -2.273 36.505 1.00 98.44 134 SER A CA 1
ATOM 1089 C C . SER A 1 134 ? -27.029 -3.259 37.508 1.00 98.44 134 SER A C 1
ATOM 1091 O O . SER A 1 134 ? -28.037 -2.934 38.139 1.00 98.44 134 SER A O 1
ATOM 1093 N N . LYS A 1 135 ? -26.417 -4.439 37.684 1.00 98.38 135 LYS A N 1
ATOM 1094 C CA . LYS A 1 135 ? -26.843 -5.427 38.690 1.00 98.38 135 LYS A CA 1
ATOM 1095 C C . LYS A 1 135 ? -26.644 -4.889 40.106 1.00 98.38 135 LYS A C 1
ATOM 1097 O O . LYS A 1 135 ? -27.595 -4.890 40.887 1.00 98.38 135 LYS A O 1
ATOM 1102 N N . ASP A 1 136 ? -25.472 -4.328 40.397 1.00 98.25 136 ASP A N 1
ATOM 1103 C CA . ASP A 1 136 ? -25.165 -3.742 41.709 1.00 98.25 136 ASP A CA 1
ATOM 1104 C C . ASP A 1 136 ? -26.125 -2.597 42.056 1.00 98.25 136 ASP A C 1
ATOM 1106 O O . ASP A 1 136 ? -26.630 -2.495 43.177 1.00 98.25 136 ASP A O 1
ATOM 1110 N N . LYS A 1 137 ? -26.437 -1.742 41.072 1.00 98.25 137 LYS A N 1
ATOM 1111 C CA . LYS A 1 137 ? -27.421 -0.666 41.226 1.00 98.25 137 LYS A CA 1
ATOM 1112 C C . LYS A 1 137 ? -28.799 -1.214 41.594 1.00 98.25 137 LYS A C 1
ATOM 1114 O O . LYS A 1 137 ? -29.440 -0.659 42.487 1.00 98.25 137 LYS A O 1
ATOM 1119 N N . GLN A 1 138 ? -29.260 -2.267 40.917 1.00 98.38 138 GLN A N 1
ATOM 1120 C CA . GLN A 1 138 ? -30.553 -2.882 41.210 1.00 98.38 138 GLN A CA 1
ATOM 1121 C C . GLN A 1 138 ? -30.579 -3.465 42.629 1.00 98.38 138 GLN A C 1
ATOM 1123 O O . GLN A 1 138 ? -31.504 -3.179 43.389 1.00 98.38 138 GLN A O 1
ATOM 1128 N N . GLU A 1 139 ? -29.537 -4.197 43.023 1.00 98.31 139 GLU A N 1
ATOM 1129 C CA . GLU A 1 139 ? -29.436 -4.792 44.358 1.00 98.31 139 GLU A CA 1
ATOM 1130 C C . GLU A 1 139 ? -29.439 -3.722 45.466 1.00 98.31 139 GLU A C 1
ATOM 1132 O O . GLU A 1 139 ? -30.140 -3.840 46.476 1.00 98.31 139 GLU A O 1
ATOM 1137 N N . LEU A 1 140 ? -28.687 -2.633 45.276 1.00 98.44 140 LEU A N 1
ATOM 1138 C CA . LEU A 1 140 ? -28.683 -1.505 46.208 1.00 98.44 140 LEU A CA 1
ATOM 1139 C C . LEU A 1 140 ? -30.057 -0.834 46.297 1.00 98.44 140 LEU A C 1
ATOM 1141 O O . LEU A 1 140 ? -30.497 -0.474 47.392 1.00 98.44 140 LEU A O 1
ATOM 1145 N N . GLN A 1 141 ? -30.755 -0.689 45.172 1.00 98.25 141 GLN A N 1
ATOM 1146 C CA . GLN A 1 141 ? -32.093 -0.107 45.136 1.00 98.25 141 GLN A CA 1
ATOM 1147 C C . GLN A 1 141 ? -33.109 -0.980 45.892 1.00 98.25 141 GLN A C 1
ATOM 1149 O O . GLN A 1 141 ? -33.921 -0.454 46.661 1.00 98.25 141 GLN A O 1
ATOM 1154 N N . GLU A 1 142 ? -33.017 -2.304 45.764 1.00 98.31 142 GLU A N 1
ATOM 1155 C CA . GLU A 1 142 ? -33.817 -3.259 46.537 1.00 98.31 142 GLU A CA 1
ATOM 1156 C C . GLU A 1 142 ? -33.507 -3.166 48.040 1.00 98.31 142 GLU A C 1
ATOM 1158 O O . GLU A 1 142 ? -34.431 -3.015 48.847 1.00 98.31 142 GLU A O 1
ATOM 1163 N N . LYS A 1 143 ? -32.225 -3.129 48.429 1.00 98.44 143 LYS A N 1
ATOM 1164 C CA . LYS A 1 143 ? -31.792 -2.942 49.829 1.00 98.44 143 LYS A CA 1
ATOM 1165 C C . LYS A 1 143 ? -32.316 -1.643 50.443 1.00 98.44 143 LYS A C 1
ATOM 1167 O O . LYS A 1 143 ? -32.781 -1.651 51.585 1.00 98.44 143 LYS A O 1
ATOM 1172 N N . ILE A 1 144 ? -32.276 -0.533 49.701 1.00 97.81 144 ILE A N 1
ATOM 1173 C CA . ILE A 1 144 ? -32.836 0.754 50.146 1.00 97.81 144 ILE A CA 1
ATOM 1174 C C . ILE A 1 144 ? -34.350 0.640 50.331 1.00 97.81 144 ILE A C 1
ATOM 1176 O O . ILE A 1 144 ? -34.879 1.107 51.341 1.00 97.81 144 ILE A O 1
ATOM 1180 N N . SE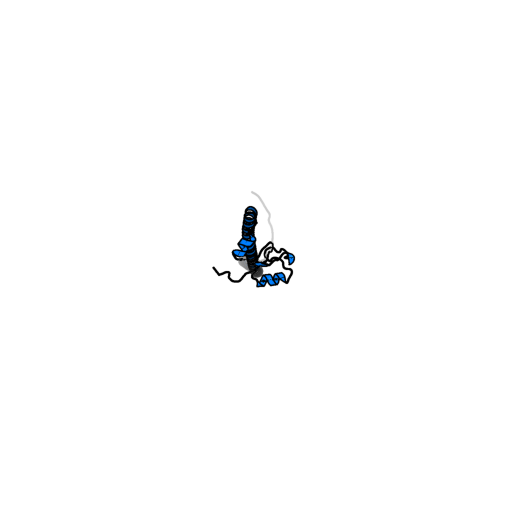R A 1 145 ? -35.049 -0.006 49.394 1.00 98.06 145 SER A N 1
ATOM 1181 C CA . SER A 1 145 ? -36.499 -0.193 49.483 1.00 98.06 145 SER A CA 1
ATOM 1182 C C . SER A 1 145 ? -36.898 -1.005 50.721 1.00 98.06 145 SER A C 1
ATOM 1184 O O . SER A 1 145 ? -37.842 -0.641 51.427 1.00 98.06 145 SER A O 1
ATOM 1186 N N . GLU A 1 146 ? -36.128 -2.045 51.046 1.00 98.38 146 GLU A N 1
ATOM 1187 C CA . GLU A 1 146 ? -36.362 -2.884 52.216 1.00 98.38 146 GLU A CA 1
ATOM 1188 C C . GLU A 1 146 ? -36.040 -2.133 53.514 1.00 98.38 146 GLU A C 1
ATOM 1190 O O . GLU A 1 146 ? -36.851 -2.115 54.441 1.00 98.38 146 GLU A O 1
ATOM 1195 N N . LYS A 1 147 ? -34.923 -1.393 53.563 1.00 98.00 147 LYS A N 1
ATOM 1196 C CA . LYS A 1 147 ? -34.608 -0.511 54.699 1.00 98.00 147 LYS A CA 1
ATOM 1197 C C . LYS A 1 147 ? -35.676 0.557 54.924 1.00 98.00 147 LYS A C 1
ATOM 1199 O O . LYS A 1 147 ? -36.028 0.825 56.070 1.00 98.00 147 LYS A O 1
ATOM 1204 N N . ALA A 1 148 ? -36.242 1.130 53.865 1.00 98.25 148 ALA A N 1
ATOM 1205 C CA . ALA A 1 148 ? -37.333 2.096 53.970 1.00 98.25 148 ALA A CA 1
ATOM 1206 C C . ALA A 1 148 ? -38.635 1.467 54.502 1.00 98.25 148 ALA A C 1
ATOM 1208 O O . ALA A 1 148 ? -39.393 2.131 55.210 1.00 98.25 148 ALA A O 1
ATOM 1209 N N . ARG A 1 149 ? -38.912 0.193 54.185 1.00 98.31 149 ARG A N 1
ATOM 1210 C CA . ARG A 1 149 ? -40.034 -0.558 54.779 1.00 98.31 149 ARG A CA 1
ATOM 1211 C C . ARG A 1 149 ? -39.801 -0.828 56.263 1.00 98.31 149 ARG A C 1
ATOM 1213 O O . ARG A 1 149 ? -40.705 -0.608 57.062 1.00 98.31 149 ARG A O 1
ATOM 1220 N N . GLN A 1 150 ? -38.597 -1.261 56.636 1.00 98.06 150 GLN A N 1
ATOM 1221 C CA . GLN A 1 150 ? -38.224 -1.493 58.036 1.00 98.06 150 GLN A CA 1
ATOM 1222 C C . GLN A 1 150 ? -38.300 -0.209 58.864 1.00 98.06 150 GLN A C 1
ATOM 1224 O O . GLN A 1 150 ? -38.846 -0.231 59.963 1.00 98.06 150 GLN A O 1
ATOM 1229 N N . LYS A 1 151 ? -37.810 0.913 58.319 1.00 98.00 151 LYS A N 1
ATOM 1230 C CA . LYS A 1 151 ? -37.896 2.224 58.968 1.00 98.00 151 LYS A CA 1
ATOM 1231 C C . LYS A 1 151 ? -39.347 2.611 59.259 1.00 98.00 151 LYS A C 1
ATOM 1233 O O . LYS A 1 151 ? -39.644 2.946 60.394 1.00 98.00 151 LYS A O 1
ATOM 1238 N N . ARG A 1 152 ? -40.251 2.485 58.278 1.00 97.88 152 ARG A N 1
ATOM 1239 C CA . ARG A 1 152 ? -41.681 2.787 58.474 1.00 97.88 152 ARG A CA 1
ATOM 1240 C C . ARG A 1 152 ? -42.303 1.986 59.619 1.00 97.88 152 ARG A C 1
ATOM 1242 O O . ARG A 1 152 ? -42.977 2.567 60.453 1.00 97.88 152 ARG A O 1
ATOM 1249 N N . LYS A 1 153 ? -42.007 0.684 59.708 1.00 97.88 153 LYS A N 1
ATOM 1250 C CA . LYS A 1 153 ? -42.477 -0.158 60.823 1.00 97.88 153 LYS A CA 1
ATOM 1251 C C . LYS A 1 153 ? -41.947 0.318 62.179 1.00 97.88 153 LYS A C 1
ATOM 1253 O O . LYS A 1 153 ? -42.672 0.296 63.165 1.00 97.88 153 LYS A O 1
ATOM 1258 N N . LEU A 1 154 ? -40.677 0.714 62.239 1.00 97.56 154 LEU A N 1
ATOM 1259 C CA . LEU A 1 154 ? -40.057 1.245 63.456 1.00 97.56 154 LEU A CA 1
ATOM 1260 C C . LEU A 1 154 ? -40.667 2.586 63.872 1.00 97.56 154 LEU A C 1
ATOM 1262 O O . LEU A 1 154 ? -40.959 2.757 65.051 1.00 97.56 154 LEU A O 1
ATOM 1266 N N . ASP A 1 155 ? -40.881 3.490 62.914 1.00 97.62 155 ASP A N 1
ATOM 1267 C CA . ASP A 1 155 ? -41.528 4.784 63.146 1.00 97.62 155 ASP A CA 1
ATOM 1268 C C . ASP A 1 155 ? -42.957 4.569 63.697 1.00 97.62 155 ASP A C 1
ATOM 1270 O O . ASP A 1 155 ? -43.312 5.140 64.726 1.00 97.62 155 ASP A O 1
ATOM 1274 N N . GLU A 1 156 ? -43.734 3.650 63.106 1.00 97.44 156 GLU A N 1
ATOM 1275 C CA . GLU A 1 156 ? -45.079 3.278 63.581 1.00 97.44 156 GLU A CA 1
ATOM 1276 C C . GLU A 1 156 ? -45.073 2.704 65.011 1.00 97.44 156 GLU A C 1
ATOM 1278 O O . GLU A 1 156 ? -45.890 3.107 65.841 1.00 97.44 156 GLU A O 1
ATOM 1283 N N . MET A 1 157 ? -44.150 1.787 65.331 1.00 97.50 157 MET A N 1
ATOM 1284 C CA . MET A 1 157 ? -44.038 1.230 66.688 1.00 97.50 157 MET A CA 1
ATOM 1285 C C . MET A 1 157 ? -43.600 2.283 67.715 1.00 97.50 157 MET A C 1
ATOM 1287 O O . MET A 1 157 ? -44.067 2.267 68.855 1.00 97.50 157 MET A O 1
ATOM 1291 N N . TYR A 1 158 ? -42.705 3.198 67.332 1.00 97.75 158 TYR A N 1
ATOM 1292 C CA . TYR A 1 158 ? -42.273 4.291 68.201 1.00 97.75 158 TYR A CA 1
ATOM 1293 C C . TYR A 1 158 ? -43.437 5.235 68.525 1.00 97.75 158 TYR A C 1
ATOM 1295 O O . TYR A 1 158 ? -43.646 5.580 69.691 1.00 97.75 158 TYR A O 1
ATOM 1303 N N . ASP A 1 159 ? -44.229 5.603 67.516 1.00 97.44 159 ASP A N 1
ATOM 1304 C CA . ASP A 1 159 ? -45.405 6.456 67.689 1.00 97.44 159 ASP A CA 1
ATOM 1305 C C . ASP A 1 159 ? -46.481 5.790 68.561 1.00 97.44 159 ASP A C 1
ATOM 1307 O O . ASP A 1 159 ? -47.070 6.455 69.420 1.00 97.44 159 ASP A O 1
ATOM 1311 N N . GLN A 1 160 ? -46.693 4.476 68.410 1.00 96.88 160 GLN A N 1
ATOM 1312 C CA . GLN A 1 160 ? -47.582 3.696 69.281 1.00 96.88 160 GLN A CA 1
ATOM 1313 C C . GLN A 1 160 ? -47.134 3.747 70.743 1.00 96.88 160 GLN A C 1
ATOM 1315 O O . GLN A 1 160 ? -47.902 4.173 71.605 1.00 96.88 160 GLN A O 1
ATOM 1320 N N . LEU A 1 161 ? -45.877 3.392 71.023 1.00 96.62 161 LEU A N 1
ATOM 1321 C CA . LEU A 1 161 ? -45.346 3.377 72.387 1.00 96.62 161 LEU A CA 1
ATOM 1322 C C . LEU A 1 161 ? -45.394 4.770 73.032 1.00 96.62 161 LEU A C 1
ATOM 1324 O O . LEU A 1 161 ? -45.715 4.923 74.212 1.00 96.62 161 LEU A O 1
ATOM 1328 N N . ARG A 1 162 ? -45.115 5.813 72.244 1.00 96.25 162 ARG A N 1
ATOM 1329 C CA . ARG A 1 162 ? -45.240 7.203 72.683 1.00 96.25 162 ARG A CA 1
ATOM 1330 C C . ARG A 1 162 ? -46.685 7.557 73.042 1.00 96.25 162 ARG A C 1
ATOM 1332 O O . ARG A 1 162 ? -46.910 8.209 74.061 1.00 96.25 162 ARG A O 1
ATOM 1339 N N . SER A 1 163 ? -47.654 7.138 72.229 1.00 95.00 163 SER A N 1
ATOM 1340 C CA . SER A 1 163 ? -49.080 7.348 72.499 1.00 95.00 163 SER A CA 1
ATOM 1341 C C . SER A 1 163 ? -49.531 6.632 73.777 1.00 95.00 163 SER A C 1
ATOM 1343 O O . SER A 1 163 ? -50.195 7.242 74.617 1.00 95.00 163 SER A O 1
ATOM 1345 N N . GLU A 1 164 ? -49.111 5.381 73.975 1.00 95.06 164 GLU A N 1
ATOM 1346 C CA . GLU A 1 164 ? -49.403 4.598 75.183 1.00 95.06 164 GLU A CA 1
ATOM 1347 C C . GLU A 1 164 ? -48.819 5.234 76.449 1.00 95.06 164 GLU A C 1
ATOM 1349 O O . GLU A 1 164 ? -49.494 5.296 77.482 1.00 95.06 164 GLU A O 1
ATOM 1354 N N . TYR A 1 165 ? -47.591 5.753 76.371 1.00 94.31 165 TYR A N 1
ATOM 1355 C CA . TYR A 1 165 ? -46.951 6.472 77.471 1.00 94.31 165 TYR A CA 1
ATOM 1356 C C . TYR A 1 165 ? -47.725 7.745 77.848 1.00 94.31 165 TYR A C 1
ATOM 1358 O O . TYR A 1 165 ? -48.024 7.969 79.024 1.00 94.31 165 TYR A O 1
ATOM 1366 N N . GLU A 1 166 ? -48.107 8.558 76.858 1.00 92.56 166 GLU A N 1
ATOM 1367 C CA . GLU A 1 166 ? -48.914 9.765 77.082 1.00 92.56 166 GLU A CA 1
ATOM 1368 C C . GLU A 1 166 ? -50.309 9.431 77.636 1.00 92.56 166 GLU A C 1
ATOM 1370 O O . GLU A 1 166 ? -50.805 10.128 78.526 1.00 92.56 166 GLU A O 1
ATOM 1375 N N . SER A 1 167 ? -50.934 8.347 77.164 1.00 90.94 167 SER A N 1
ATOM 1376 C CA . SER A 1 167 ? -52.217 7.865 77.685 1.00 90.94 167 SER A CA 1
ATOM 1377 C C . SER A 1 167 ? -52.097 7.410 79.141 1.00 90.94 167 SER A C 1
ATOM 1379 O O . SER A 1 167 ? -52.845 7.897 79.987 1.00 90.94 167 SER A O 1
ATOM 1381 N N . SER A 1 168 ? -51.108 6.564 79.459 1.00 89.56 168 SER A N 1
ATOM 1382 C CA . SER A 1 168 ? -50.839 6.084 80.825 1.00 89.56 168 SER A CA 1
ATOM 1383 C C . SER A 1 168 ? -50.598 7.237 81.798 1.00 89.56 168 SER A C 1
ATOM 1385 O O . SER A 1 168 ? -51.157 7.258 82.899 1.00 89.56 168 SER A O 1
ATOM 1387 N N . LYS A 1 169 ? -49.822 8.241 81.369 1.00 87.81 169 LYS A N 1
ATOM 1388 C CA . LYS A 1 169 ? -49.576 9.467 82.132 1.00 87.81 169 LYS A CA 1
ATOM 1389 C C . LYS A 1 169 ? -50.868 10.238 82.411 1.00 87.81 169 LYS A C 1
ATOM 1391 O O . LYS A 1 169 ? -51.054 10.704 83.529 1.00 87.81 169 LYS A O 1
ATOM 1396 N N . ARG A 1 170 ? -51.777 10.365 81.435 1.00 82.00 170 ARG A N 1
ATOM 1397 C CA . ARG A 1 170 ? -53.081 11.028 81.632 1.00 82.00 170 ARG A CA 1
ATOM 1398 C C . ARG A 1 170 ? -54.000 10.245 82.567 1.00 82.00 170 ARG A C 1
ATOM 1400 O O . ARG A 1 170 ? -54.630 10.857 83.425 1.00 82.00 170 ARG A O 1
ATOM 1407 N N . SER A 1 171 ? -54.063 8.920 82.444 1.00 75.62 171 SER A N 1
ATOM 1408 C CA . SER A 1 171 ? -54.870 8.073 83.335 1.00 75.62 171 SER A CA 1
ATOM 1409 C C . SER A 1 171 ? -54.356 8.054 84.777 1.00 75.62 171 SER A C 1
ATOM 1411 O O . SER A 1 171 ? -55.162 7.980 85.695 1.00 75.62 171 SER A O 1
ATOM 1413 N N . ALA A 1 172 ? -53.048 8.214 84.999 1.00 63.91 172 ALA A N 1
ATOM 1414 C CA . ALA A 1 172 ? -52.479 8.368 86.341 1.00 63.91 172 ALA A CA 1
ATOM 1415 C C . ALA A 1 172 ? -52.829 9.716 87.015 1.00 63.91 172 ALA A C 1
ATOM 1417 O O . ALA A 1 172 ? -52.608 9.874 88.212 1.00 63.91 172 ALA A O 1
ATOM 1418 N N . ILE A 1 173 ? -53.363 10.687 86.260 1.00 60.50 173 ILE A N 1
ATOM 1419 C CA . ILE A 1 173 ? -53.703 12.041 86.734 1.00 60.50 173 ILE A CA 1
ATOM 1420 C C . ILE A 1 173 ? -55.232 12.224 86.910 1.00 60.50 173 ILE A C 1
ATOM 1422 O O . ILE A 1 173 ? -55.663 13.230 87.471 1.00 60.50 173 ILE A O 1
ATOM 1426 N N . GLN A 1 174 ? -56.079 11.258 86.515 1.00 48.16 174 GLN A N 1
ATOM 1427 C CA . GLN A 1 174 ? -57.514 11.302 86.843 1.00 48.16 174 GLN A CA 1
ATOM 1428 C C . GLN A 1 174 ? -57.771 10.827 88.287 1.00 48.16 174 GLN A C 1
ATOM 1430 O O . GLN A 1 174 ? -57.411 9.699 88.625 1.00 48.16 174 GLN A O 1
ATOM 1435 N N . PRO A 1 175 ? -58.435 11.626 89.145 1.00 45.84 175 PRO A N 1
ATOM 1436 C CA . PRO A 1 175 ? -58.925 11.130 90.423 1.00 45.84 175 PRO A CA 1
ATOM 1437 C C . PRO A 1 175 ? -60.097 10.169 90.185 1.00 45.84 175 PRO A C 1
ATOM 1439 O O . PRO A 1 175 ? -60.972 10.429 89.359 1.00 45.84 175 PRO A O 1
ATOM 1442 N N . ALA A 1 176 ? -60.129 9.066 90.936 1.00 42.81 176 ALA A N 1
ATOM 1443 C CA . ALA A 1 176 ? -61.289 8.191 91.026 1.00 42.81 176 ALA A CA 1
ATOM 1444 C C . ALA A 1 176 ? -62.500 9.008 91.499 1.00 42.81 176 ALA A C 1
ATOM 1446 O O . ALA A 1 176 ? -62.603 9.333 92.677 1.00 42.81 176 ALA A O 1
ATOM 1447 N N . ASN A 1 177 ? -63.408 9.358 90.590 1.00 45.97 177 ASN A N 1
ATOM 1448 C CA . ASN A 1 177 ? -64.674 9.970 90.959 1.00 45.97 177 ASN A CA 1
ATOM 1449 C C . ASN A 1 177 ? -65.798 9.325 90.154 1.00 45.97 177 ASN A C 1
ATOM 1451 O O . ASN A 1 177 ? -66.074 9.709 89.024 1.00 45.97 177 ASN A O 1
ATOM 1455 N N . ASN A 1 178 ? -66.392 8.294 90.753 1.00 43.50 178 ASN A N 1
ATOM 1456 C CA . ASN A 1 178 ? -67.798 7.930 90.598 1.00 43.50 178 ASN A CA 1
ATOM 1457 C C . ASN A 1 178 ? -68.175 6.932 91.699 1.00 43.50 178 ASN A C 1
ATOM 1459 O O . ASN A 1 178 ? -68.368 5.747 91.456 1.00 43.50 178 ASN A O 1
ATOM 1463 N N . PHE A 1 179 ? -68.267 7.436 92.928 1.00 40.00 179 PHE A N 1
ATOM 1464 C CA . PHE A 1 179 ? -69.074 6.840 93.989 1.00 40.00 179 PHE A CA 1
ATOM 1465 C C . PHE A 1 179 ? -69.586 7.984 94.865 1.00 40.00 179 PHE A C 1
ATOM 1467 O O . PHE A 1 179 ? -68.828 8.551 95.639 1.00 40.00 179 PHE A O 1
ATOM 1474 N N . PHE A 1 180 ? -70.831 8.398 94.636 1.00 35.69 180 PHE A N 1
ATOM 1475 C CA . PHE A 1 180 ? -71.901 8.525 95.634 1.00 35.69 180 PHE A CA 1
ATOM 1476 C C . PHE A 1 180 ? -73.045 9.370 95.058 1.00 35.69 180 PHE A C 1
ATOM 1478 O O . PHE A 1 180 ? -72.945 10.583 94.897 1.00 35.69 180 PHE A O 1
ATOM 1485 N N . SER A 1 181 ? -74.156 8.692 94.763 1.00 41.66 181 SER A N 1
ATOM 1486 C CA . SER A 1 181 ? -75.479 9.289 94.602 1.00 41.66 181 SER A CA 1
ATOM 1487 C C . SER A 1 181 ? -75.918 9.989 95.887 1.00 41.66 181 SER A C 1
ATOM 1489 O O . SER A 1 181 ? -75.817 9.398 96.964 1.00 41.66 181 SER A O 1
ATOM 1491 N N . ARG A 1 182 ? -76.536 11.170 95.764 1.00 32.88 182 ARG A N 1
ATOM 1492 C CA . ARG A 1 182 ? -77.624 11.580 96.661 1.00 32.88 182 ARG A CA 1
ATOM 1493 C C . ARG A 1 182 ? -78.528 12.634 96.003 1.00 32.88 182 ARG A C 1
ATOM 1495 O O . ARG A 1 182 ? -78.186 13.807 95.954 1.00 32.88 182 ARG A O 1
ATOM 1502 N N . ASN A 1 183 ? -79.650 12.151 95.460 1.00 34.38 183 ASN A N 1
ATOM 1503 C CA . ASN A 1 183 ? -81.028 12.646 95.637 1.00 34.38 183 ASN A CA 1
ATOM 1504 C C . ASN A 1 183 ? -81.146 13.792 96.669 1.00 34.38 183 ASN A C 1
ATOM 1506 O O . ASN A 1 183 ? -80.597 13.652 97.759 1.00 34.38 183 ASN A O 1
ATOM 1510 N N . ASP A 1 184 ? -81.907 14.872 96.532 1.00 34.06 184 ASP A N 1
ATOM 1511 C CA . ASP A 1 184 ? -82.949 15.361 95.614 1.00 34.06 184 ASP A CA 1
ATOM 1512 C C . ASP A 1 184 ? -83.339 16.760 96.212 1.00 34.06 184 ASP A C 1
ATOM 1514 O O . ASP A 1 184 ? -82.535 17.309 96.973 1.00 34.06 184 ASP A O 1
ATOM 1518 N N . PRO A 1 185 ? -84.496 17.385 95.945 1.00 54.12 185 PRO A N 1
ATOM 1519 C CA . PRO A 1 185 ? -84.618 18.605 95.160 1.00 54.12 185 PRO A CA 1
ATOM 1520 C C . PRO A 1 185 ? -84.997 19.856 95.984 1.00 54.12 185 PRO A C 1
ATOM 1522 O O . PRO A 1 185 ? -85.161 19.820 97.201 1.00 54.12 185 PRO A O 1
ATOM 1525 N N . ASP A 1 186 ? -85.229 20.931 95.230 1.00 36.28 186 ASP A N 1
ATOM 1526 C CA . ASP A 1 186 ? -86.288 21.931 95.411 1.00 36.28 186 ASP A CA 1
ATOM 1527 C C . ASP A 1 186 ? -85.960 23.359 95.887 1.00 36.28 186 ASP A C 1
ATOM 1529 O O . ASP A 1 186 ? -85.293 23.618 96.883 1.00 36.28 186 ASP A O 1
ATOM 1533 N N . LEU A 1 187 ? -86.627 24.262 95.159 1.00 38.88 187 LEU A N 1
ATOM 1534 C CA . LEU A 1 187 ? -87.178 25.549 95.577 1.00 38.88 187 LEU A CA 1
ATOM 1535 C C . LEU A 1 187 ? -86.244 26.759 95.805 1.00 38.88 187 LEU A C 1
ATOM 1537 O O . LEU A 1 187 ? -85.601 26.906 96.836 1.00 38.88 187 LEU A O 1
ATOM 1541 N N . PHE A 1 188 ? -86.373 27.695 94.851 1.00 42.94 188 PHE A N 1
ATOM 1542 C CA . PHE A 1 188 ? -86.438 29.172 94.936 1.00 42.94 188 PHE A CA 1
ATOM 1543 C C . PHE A 1 188 ? -85.472 29.854 93.953 1.00 42.94 188 PHE A C 1
ATOM 1545 O O . PHE A 1 188 ? -84.266 29.910 94.158 1.00 42.94 188 PHE A O 1
ATOM 1552 N N . LEU A 1 189 ? -85.966 30.244 92.768 1.00 38.56 189 LEU A N 1
ATOM 1553 C CA . LEU A 1 189 ? -86.415 31.623 92.476 1.00 38.56 189 LEU A CA 1
ATOM 1554 C C . LEU A 1 189 ? -85.387 32.663 92.954 1.00 38.56 189 LEU A C 1
ATOM 1556 O O . LEU A 1 189 ? -85.251 32.920 94.143 1.00 38.56 189 LEU A O 1
ATOM 1560 N N . ILE A 1 190 ? -84.593 33.233 92.045 1.00 44.91 190 ILE A N 1
ATOM 1561 C CA . ILE A 1 190 ? -84.921 34.510 91.380 1.00 44.91 190 ILE A CA 1
ATOM 1562 C C . ILE A 1 190 ? -85.519 35.511 92.374 1.00 44.91 190 ILE A C 1
ATOM 1564 O O . ILE A 1 190 ? -86.699 35.409 92.680 1.00 44.91 190 ILE A O 1
ATOM 1568 N N . MET A 1 191 ? -84.731 36.508 92.781 1.00 34.72 191 MET A N 1
ATOM 1569 C CA . MET A 1 191 ? -85.043 37.936 92.609 1.00 34.72 191 MET A CA 1
ATOM 1570 C C . MET A 1 191 ? -83.741 38.737 92.795 1.00 34.72 191 MET A C 1
ATOM 1572 O O . MET A 1 191 ? -83.085 38.621 93.820 1.00 34.72 191 MET A O 1
ATOM 1576 N N . LEU A 1 192 ? -83.230 39.323 91.707 1.00 35.81 192 LEU A N 1
ATOM 1577 C CA . LEU A 1 192 ? -83.341 40.753 91.344 1.00 35.81 192 LEU A CA 1
ATOM 1578 C C . LEU A 1 192 ? -82.177 41.567 91.936 1.00 35.81 192 LEU A C 1
ATOM 1580 O O . LEU A 1 192 ? -81.952 41.565 93.136 1.00 35.81 192 LEU A O 1
ATOM 1584 N N . TYR A 1 193 ? -81.321 42.144 91.089 1.00 37.62 193 TYR A N 1
ATOM 1585 C CA . TYR A 1 193 ? -81.479 43.531 90.624 1.00 37.62 193 TYR A CA 1
ATOM 1586 C C . TYR A 1 193 ? -81.667 44.520 91.784 1.00 37.62 193 TYR A C 1
ATOM 1588 O O . TYR A 1 193 ? -82.795 44.848 92.147 1.00 37.62 193 TYR A O 1
ATOM 1596 N N . ALA A 1 194 ? -80.538 45.015 92.293 1.00 37.31 194 ALA A N 1
ATOM 1597 C CA . ALA A 1 194 ? -80.279 46.419 92.613 1.00 37.31 194 ALA A CA 1
ATOM 1598 C C . ALA A 1 194 ? -78.758 46.626 92.644 1.00 37.31 194 ALA A C 1
ATOM 1600 O O . ALA A 1 194 ? -78.078 45.799 93.293 1.00 37.31 194 ALA A O 1
#

Radius of gyration: 59.36 Å; Cα contacts (8 Å, |Δi|>4): 66; chains: 1; bounding box: 126×66×146 Å

Sequence (194 aa):
MYPRSDYDYAFLVPCFLDYRTEDANKILNNDAACPICDQVLSKSLMKSVEINPNDEWINMAMAGISPQILMKSAYRSVMFFIGQRELEMQYKMNRIVAQCRQKCESMQEKFTEKLEQQKAKRCQMMEQEIESLSKDKQELQEKISEKARQKRKLDEMYDQLRSEYESSKRSAIQPANNFFSRNDPDLFLIMLYA

Solvent-accessible surface area (backbone atoms only — not comparable to full-atom values): 11746 Å² total; per-residue (Å²): 139,80,85,91,75,91,77,67,60,39,46,46,47,104,77,56,58,87,49,61,72,74,58,46,56,56,43,76,73,39,93,32,53,39,96,80,76,65,47,76,50,54,74,92,64,51,43,81,39,72,77,75,74,53,69,69,58,53,52,60,73,49,60,93,58,55,68,69,57,53,52,53,48,52,52,50,52,51,55,49,52,53,51,50,54,50,50,56,48,50,48,55,47,52,53,52,52,53,53,50,50,53,52,51,54,56,51,50,50,56,52,48,53,54,50,51,53,53,50,52,52,52,51,54,54,50,53,52,50,51,53,51,51,52,50,54,50,52,53,52,52,52,52,51,53,49,51,53,53,54,48,51,53,50,52,53,52,50,52,50,55,50,50,51,50,56,49,52,56,53,61,74,68,58,76,94,79,89,86,79,90,77,88,82,88,86,91,79,80,90,80,79,95,129